Protein AF-A0A0B4HN35-F1 (afdb_monomer_lite)

Foldseek 3Di:
DDALLNQLVQQCVQLVQQVVQVVDGSSPDDDDDDDQPLDDADDVHHHLPDDDDDDPSSVNSNVSSVVPPDDDDDDDDPPLDDPDPLSVLQVVLVVCVSVVNHDPSSVVNVVCVPPVNDDPVVVVVCVPPDDDDDDPVVVVVVLVVVQVVPPFDKAKAADDADDPCRLVDDCVSVLVDDRIDIAGFFRKDFDCAQDDLLVPRGGGFIWGFHDFAAPPPDDPVPDNHTPDGDTDTDDPPPDDPDQDDAVWDWDDDVPDTDIDHDQDPPDDDPNSQNSSVVSCCVRCVVDPDDDDDDDDDDDADVVVVRGDDDPDDDFFPDDDPELRDDDPVQWDDDPPRDIDRNDYDHHDDVVVVVVVVVVVVVVCVVDPD

InterPro domains:
  IPR010285 DNA helicase Pif1-like, DEAD-box helicase domain [PF05970] (1-103)
  IPR027417 P-loop containing nucleoside triphosphate hydrolase [G3DSA:3.40.50.300] (28-78)
  IPR027417 P-loop containing nucleoside triphosphate hydrolase [G3DSA:3.40.50.300] (79-167)
  IPR027417 P-loop containing nucleoside triphosphate hydrolase [SSF52540] (23-215)
  IPR035994 Nucleoside phosphorylase superfamily [G3DSA:3.40.50.1580] (228-368)
  IPR035994 Nucleoside phosphorylase superfamily [SSF53167] (249-329)
  IPR051055 PIF1 DNA helicase [PTHR47642] (1-213)

Sequence (369 aa):
MIDTKTLSLIDDRLRAILPATTDQPFGGLNVLLCGDFFQLPPVGGRPLYTRSHTHVDAIKGHHLYQAFDRTVRLVQVMRQQGEDDTSVRFRQALSELRTSQLSEESWRLLCTRVANQLSREEVASFDSTLRLYYTTEEVRTTNSTKLAAANQPVKKIPAQHRGQNAAKATEDEADNLSPEISVCIGARVMLTTNLWTEVGLVNGSMGSVHDIAWDAGRDPQRSRQPRLLCGRLDRCSSHRAGHCRSDARWGRVGEHNIVIASLAAGVYGTTSAATTASSLLASLPSIHVGLLVGIGGGITRPDEDLDIRLGDIVVSEPDGTTGGVCQYDLIKAKSGDKRQRKGFLGRPPTVLLNALASIQADHERKDPK

Structure (mmCIF, N/CA/C/O backbone):
data_AF-A0A0B4HN35-F1
#
_entry.id   AF-A0A0B4HN35-F1
#
loop_
_atom_site.group_PDB
_atom_site.id
_atom_site.type_symbol
_atom_site.label_atom_id
_atom_site.label_alt_id
_atom_site.label_comp_id
_atom_site.label_asym_id
_atom_site.label_entity_id
_atom_site.label_seq_id
_atom_site.pdbx_PDB_ins_code
_atom_site.Cartn_x
_atom_site.Cartn_y
_atom_site.Cartn_z
_atom_site.occupancy
_atom_site.B_iso_or_equiv
_atom_site.auth_seq_id
_atom_site.auth_comp_id
_atom_site.auth_asym_id
_atom_site.auth_atom_id
_atom_site.pdbx_PDB_model_num
ATOM 1 N N . MET A 1 1 ? 8.836 3.186 -2.108 1.00 58.47 1 MET A N 1
ATOM 2 C CA . MET A 1 1 ? 9.242 2.532 -0.843 1.00 58.47 1 MET A CA 1
ATOM 3 C C . MET A 1 1 ? 10.341 1.470 -0.985 1.00 58.47 1 MET A C 1
ATOM 5 O O . MET A 1 1 ? 10.840 1.042 0.042 1.00 58.47 1 MET A O 1
ATOM 9 N N . ILE A 1 2 ? 10.773 1.059 -2.187 1.00 72.88 2 ILE A N 1
ATOM 10 C CA . ILE A 1 2 ? 11.955 0.183 -2.350 1.00 72.88 2 ILE A CA 1
ATOM 11 C C . ILE A 1 2 ? 13.235 1.024 -2.230 1.00 72.88 2 ILE A C 1
ATOM 13 O O . ILE A 1 2 ? 13.325 2.073 -2.872 1.00 72.88 2 ILE A O 1
ATOM 17 N N . ASP A 1 3 ? 14.200 0.577 -1.424 1.00 80.81 3 ASP A N 1
ATOM 18 C CA . ASP A 1 3 ? 15.526 1.197 -1.312 1.00 80.81 3 ASP A CA 1
ATOM 19 C C . ASP A 1 3 ? 16.576 0.521 -2.211 1.00 80.81 3 ASP A C 1
ATOM 21 O O . ASP A 1 3 ? 16.342 -0.532 -2.814 1.00 80.81 3 ASP A O 1
ATOM 25 N N . THR A 1 4 ? 17.752 1.142 -2.322 1.00 80.62 4 THR A N 1
ATOM 26 C CA . THR A 1 4 ? 18.843 0.625 -3.163 1.00 80.62 4 THR A CA 1
ATOM 27 C C . THR A 1 4 ? 19.322 -0.757 -2.720 1.00 80.62 4 THR A C 1
ATOM 29 O O . THR A 1 4 ? 19.539 -1.628 -3.561 1.00 80.62 4 THR A O 1
ATOM 32 N N . LYS A 1 5 ? 19.423 -1.014 -1.412 1.00 79.88 5 LYS A N 1
ATOM 33 C CA . LYS A 1 5 ? 19.847 -2.320 -0.887 1.00 79.88 5 LYS A CA 1
ATOM 34 C C . LYS A 1 5 ? 18.857 -3.426 -1.260 1.00 79.88 5 LYS A C 1
ATOM 36 O O . LYS A 1 5 ? 19.261 -4.489 -1.718 1.00 79.88 5 LYS A O 1
ATOM 41 N N . THR A 1 6 ? 17.567 -3.164 -1.106 1.00 75.44 6 THR A N 1
ATOM 42 C CA . THR A 1 6 ? 16.481 -4.088 -1.438 1.00 75.44 6 THR A CA 1
ATOM 43 C C . THR A 1 6 ? 16.493 -4.412 -2.923 1.00 75.44 6 THR A C 1
ATOM 45 O O . THR A 1 6 ? 16.387 -5.581 -3.282 1.00 75.44 6 THR A O 1
ATOM 48 N N . LEU A 1 7 ? 16.700 -3.417 -3.793 1.00 78.94 7 LEU A N 1
ATOM 49 C CA . LEU A 1 7 ? 16.811 -3.659 -5.233 1.00 78.94 7 LEU A CA 1
ATOM 50 C C . LEU A 1 7 ? 18.007 -4.565 -5.573 1.00 78.94 7 LEU A C 1
ATOM 52 O O . LEU A 1 7 ? 17.869 -5.473 -6.390 1.00 78.94 7 LEU A O 1
ATOM 56 N N . SER A 1 8 ? 19.148 -4.376 -4.899 1.00 78.94 8 SER A N 1
ATOM 57 C CA . SER A 1 8 ? 20.302 -5.274 -5.033 1.00 78.94 8 SER A CA 1
ATOM 58 C C . SER A 1 8 ? 19.983 -6.702 -4.593 1.00 78.94 8 SER A C 1
ATOM 60 O O . SER A 1 8 ? 20.328 -7.641 -5.306 1.00 78.94 8 SER A O 1
ATOM 62 N N . LEU A 1 9 ? 19.314 -6.871 -3.448 1.00 76.94 9 LEU A N 1
ATOM 63 C CA . LEU A 1 9 ? 18.939 -8.186 -2.919 1.00 76.94 9 LEU A CA 1
ATOM 64 C C . LEU A 1 9 ? 17.934 -8.908 -3.823 1.00 76.94 9 LEU A C 1
ATOM 66 O O . LEU A 1 9 ? 18.032 -10.122 -3.997 1.00 76.94 9 LEU A O 1
ATOM 70 N N . ILE A 1 10 ? 16.986 -8.171 -4.412 1.00 73.06 10 ILE A N 1
ATOM 71 C CA . ILE A 1 10 ? 16.059 -8.704 -5.418 1.00 73.06 10 ILE A CA 1
ATOM 72 C C . ILE A 1 10 ? 16.853 -9.241 -6.607 1.00 73.06 10 ILE A C 1
ATOM 74 O O . ILE A 1 10 ? 16.668 -10.392 -6.991 1.00 73.06 10 ILE A O 1
ATOM 78 N N . ASP A 1 11 ? 17.766 -8.441 -7.154 1.00 78.56 11 ASP A N 1
ATOM 79 C CA . ASP A 1 11 ? 18.623 -8.855 -8.261 1.00 78.56 11 ASP A CA 1
ATOM 80 C C . ASP A 1 11 ? 19.487 -10.082 -7.917 1.00 78.56 11 ASP A C 1
ATOM 82 O O . ASP A 1 11 ? 19.494 -11.045 -8.682 1.00 78.56 11 ASP A O 1
ATOM 86 N N . ASP A 1 12 ? 20.150 -10.105 -6.753 1.00 75.50 12 ASP A N 1
ATOM 87 C CA . ASP A 1 12 ? 20.937 -11.269 -6.316 1.00 75.50 12 ASP A CA 1
ATOM 88 C C . ASP A 1 12 ? 20.066 -12.517 -6.219 1.00 75.50 12 ASP A C 1
ATOM 90 O O . ASP A 1 12 ? 20.460 -13.603 -6.651 1.00 75.50 12 ASP A O 1
ATOM 94 N N . ARG A 1 13 ? 18.851 -12.371 -5.678 1.00 74.81 13 ARG A N 1
ATOM 95 C CA . ARG A 1 13 ? 17.937 -13.497 -5.539 1.00 74.81 13 ARG A CA 1
ATOM 96 C C . ARG A 1 13 ? 17.456 -14.006 -6.892 1.00 74.81 13 ARG A C 1
ATOM 98 O O . ARG A 1 13 ? 17.347 -15.219 -7.050 1.00 74.81 13 ARG A O 1
ATOM 105 N N . LEU A 1 14 ? 17.185 -13.114 -7.842 1.00 62.56 14 LEU A N 1
ATOM 106 C CA . LEU A 1 14 ? 16.767 -13.469 -9.196 1.00 62.56 14 LEU A CA 1
ATOM 107 C C . LEU A 1 14 ? 17.891 -14.166 -9.967 1.00 62.56 14 LEU A C 1
ATOM 109 O O . LEU A 1 14 ? 17.659 -15.239 -10.522 1.00 62.56 14 LEU A O 1
ATOM 113 N N . ARG A 1 15 ? 19.119 -13.637 -9.917 1.00 74.38 15 ARG A N 1
ATOM 114 C CA . ARG A 1 15 ? 20.296 -14.273 -10.531 1.00 74.38 15 ARG A CA 1
ATOM 115 C C . ARG A 1 15 ? 20.577 -15.654 -9.926 1.00 74.38 15 ARG A C 1
ATOM 117 O O . ARG A 1 15 ? 20.813 -16.606 -10.661 1.00 74.38 15 ARG A O 1
ATOM 124 N N . ALA A 1 16 ? 20.408 -15.813 -8.610 1.00 64.00 16 ALA A N 1
ATOM 125 C CA . ALA A 1 16 ? 20.581 -17.100 -7.933 1.00 64.00 16 ALA A CA 1
ATOM 126 C C . ALA A 1 16 ? 19.538 -18.172 -8.314 1.00 64.00 16 ALA A C 1
ATOM 128 O O . ALA A 1 16 ? 19.833 -19.362 -8.223 1.00 64.00 16 ALA A O 1
ATOM 129 N N . ILE A 1 17 ? 18.311 -17.790 -8.693 1.00 61.78 17 ILE A N 1
ATOM 130 C CA . ILE A 1 17 ? 17.254 -18.747 -9.084 1.00 61.78 17 ILE A CA 1
ATOM 131 C C . ILE A 1 17 ? 17.136 -18.930 -10.608 1.00 61.78 17 ILE A C 1
ATOM 133 O O . ILE A 1 17 ? 16.455 -19.857 -11.057 1.00 61.78 17 ILE A O 1
ATOM 137 N N . LEU A 1 18 ? 17.808 -18.083 -11.398 1.00 65.50 18 LEU A N 1
ATOM 138 C CA . LEU A 1 18 ? 17.862 -18.113 -12.864 1.00 65.50 18 LEU A CA 1
ATOM 139 C C . LEU A 1 18 ? 19.311 -18.327 -13.356 1.00 65.50 18 LEU A C 1
ATOM 141 O O . LEU A 1 18 ? 19.907 -17.435 -13.951 1.00 65.50 18 LEU A O 1
ATOM 145 N N . PRO A 1 19 ? 19.881 -19.531 -13.161 1.00 70.19 19 PRO A N 1
ATOM 146 C CA . PRO A 1 19 ? 21.301 -19.810 -13.415 1.00 70.19 19 PRO A CA 1
ATOM 147 C C . PRO A 1 19 ? 21.711 -19.656 -14.888 1.00 70.19 19 PRO A C 1
ATOM 149 O O . PRO A 1 19 ? 22.836 -19.266 -15.174 1.00 70.19 19 PRO A O 1
ATOM 152 N N . ALA A 1 20 ? 20.787 -19.908 -15.824 1.00 76.00 20 ALA A N 1
ATOM 153 C CA . ALA A 1 20 ? 21.030 -19.794 -17.266 1.00 76.00 20 ALA A CA 1
ATOM 154 C C . ALA A 1 20 ? 21.283 -18.350 -17.749 1.00 76.00 20 ALA A C 1
ATOM 156 O O . ALA A 1 20 ? 21.749 -18.162 -18.865 1.00 76.00 20 ALA A O 1
ATOM 157 N N . THR A 1 21 ? 20.951 -17.354 -16.928 1.00 80.81 21 THR A N 1
ATOM 158 C CA . THR A 1 21 ? 21.043 -15.915 -17.224 1.00 80.81 21 THR A CA 1
ATOM 159 C C . THR A 1 21 ? 21.604 -15.159 -16.014 1.00 80.81 21 THR A C 1
ATOM 161 O O . THR A 1 21 ? 21.277 -13.998 -15.772 1.00 80.81 21 THR A O 1
ATOM 164 N N . THR A 1 22 ? 22.426 -15.832 -15.197 1.00 77.94 22 THR A N 1
ATOM 165 C CA . THR A 1 22 ? 22.954 -15.289 -13.932 1.00 77.94 22 THR A CA 1
ATOM 166 C C . THR A 1 22 ? 23.951 -14.145 -14.121 1.00 77.94 22 THR A C 1
ATOM 168 O O . THR A 1 22 ? 24.278 -13.447 -13.163 1.00 77.94 22 THR A O 1
ATOM 171 N N . ASP A 1 23 ? 24.486 -13.988 -15.323 1.00 85.38 23 ASP A N 1
ATOM 172 C CA . ASP A 1 23 ? 25.369 -12.905 -15.739 1.00 85.38 23 ASP A CA 1
ATOM 173 C C . ASP A 1 23 ? 24.590 -11.629 -16.097 1.00 85.38 23 ASP A C 1
ATOM 175 O O . ASP A 1 23 ? 25.156 -10.536 -16.082 1.00 85.38 23 ASP A O 1
ATOM 179 N N . GLN A 1 24 ? 23.283 -11.745 -16.347 1.00 81.56 24 GLN A N 1
ATOM 180 C CA . GLN A 1 24 ? 22.419 -10.629 -16.720 1.00 81.56 24 GLN A CA 1
ATOM 181 C C . GLN A 1 24 ? 21.757 -9.978 -15.492 1.00 81.56 24 GLN A C 1
ATOM 183 O O . GLN A 1 24 ? 21.364 -10.685 -14.554 1.00 81.56 24 GLN A O 1
ATOM 188 N N . PRO A 1 25 ? 21.557 -8.643 -15.490 1.00 76.75 25 PRO A N 1
ATOM 189 C CA . PRO A 1 25 ? 20.764 -7.960 -14.470 1.00 76.75 25 PRO A CA 1
ATOM 190 C C . PRO A 1 25 ? 19.398 -8.622 -14.266 1.00 76.75 25 PRO A C 1
ATOM 192 O O . PRO A 1 25 ? 18.741 -9.037 -15.220 1.00 76.75 25 PRO A O 1
ATOM 195 N N . PHE A 1 26 ? 18.985 -8.748 -13.007 1.00 78.19 26 PHE A N 1
ATOM 196 C CA . PHE A 1 26 ? 17.741 -9.386 -12.575 1.00 78.19 26 PHE A CA 1
ATOM 197 C C . PHE A 1 26 ? 17.540 -10.813 -13.118 1.00 78.19 26 PHE A C 1
ATOM 199 O O . PHE A 1 26 ? 16.408 -11.282 -13.241 1.00 78.19 26 PHE A O 1
ATOM 206 N N . GLY A 1 27 ? 18.628 -11.519 -13.443 1.00 75.69 27 GLY A N 1
ATOM 207 C CA . GLY A 1 27 ? 18.571 -12.867 -14.007 1.00 75.69 27 GLY A CA 1
ATOM 208 C C . GLY A 1 27 ? 17.979 -12.902 -15.418 1.00 75.69 27 GLY A C 1
ATOM 209 O O . GLY A 1 27 ? 17.325 -13.881 -15.771 1.00 75.69 27 GLY A O 1
ATOM 210 N N . GLY A 1 28 ? 18.143 -11.836 -16.206 1.00 68.56 28 GLY A N 1
ATOM 211 C CA . GLY A 1 28 ? 17.623 -11.739 -17.576 1.00 68.56 28 GLY A CA 1
ATOM 212 C C . GLY A 1 28 ? 16.112 -11.502 -17.665 1.00 68.56 28 GLY A C 1
ATOM 213 O O . GLY A 1 28 ? 15.521 -11.640 -18.734 1.00 68.56 28 GLY A O 1
ATOM 214 N N . LEU A 1 29 ? 15.461 -11.166 -16.545 1.00 67.69 29 LEU A N 1
ATOM 215 C CA . LEU A 1 29 ? 14.055 -10.771 -16.530 1.00 67.69 29 LEU A CA 1
ATOM 216 C C . LEU A 1 29 ? 13.901 -9.299 -16.903 1.00 67.69 29 LEU A C 1
ATOM 218 O O . LEU A 1 29 ? 14.642 -8.446 -16.416 1.00 67.69 29 LEU A O 1
ATOM 222 N N . ASN A 1 30 ? 12.851 -8.978 -17.658 1.00 70.75 30 ASN A N 1
ATOM 223 C CA . ASN A 1 30 ? 12.436 -7.584 -17.780 1.00 70.75 30 ASN A CA 1
ATOM 224 C C . ASN A 1 30 ? 11.794 -7.144 -16.478 1.00 70.75 30 ASN A C 1
ATOM 226 O O . ASN A 1 30 ? 10.805 -7.724 -16.021 1.00 70.75 30 ASN A O 1
ATOM 230 N N . VAL A 1 31 ? 12.336 -6.078 -15.916 1.00 68.38 31 VAL A N 1
ATOM 231 C CA . VAL A 1 31 ? 11.799 -5.452 -14.721 1.00 68.38 31 VAL A CA 1
ATOM 232 C C . VAL A 1 31 ? 11.120 -4.157 -15.137 1.00 68.38 31 VAL A C 1
ATOM 234 O O . VAL A 1 31 ? 11.667 -3.378 -15.911 1.00 68.38 31 VAL A O 1
ATOM 237 N N . LEU A 1 32 ? 9.916 -3.920 -14.622 1.00 72.00 32 LEU A N 1
ATOM 238 C CA . LEU A 1 32 ? 9.240 -2.633 -14.729 1.00 72.00 32 LEU A CA 1
ATOM 239 C C . LEU A 1 32 ? 9.117 -2.044 -13.329 1.00 72.00 32 LEU A C 1
ATOM 241 O O . LEU A 1 32 ? 8.521 -2.651 -12.439 1.00 72.00 32 LEU A O 1
ATOM 245 N N . LEU A 1 33 ? 9.668 -0.847 -13.140 1.00 73.12 33 LEU A N 1
ATOM 246 C CA . LEU A 1 33 ? 9.508 -0.088 -11.907 1.00 73.12 33 LEU A CA 1
ATOM 247 C C . LEU A 1 33 ? 8.348 0.893 -12.073 1.00 73.12 33 LEU A C 1
ATOM 249 O O . LEU A 1 33 ? 8.365 1.747 -12.955 1.00 73.12 33 LEU A O 1
ATOM 253 N N . CYS A 1 34 ? 7.343 0.778 -11.208 1.00 79.69 34 CYS A N 1
ATOM 254 C CA . CYS A 1 34 ? 6.210 1.694 -11.157 1.00 79.69 34 CYS A CA 1
ATOM 255 C C . CYS A 1 34 ? 6.097 2.295 -9.756 1.00 79.69 34 CYS A C 1
ATOM 257 O O . CYS A 1 34 ? 6.210 1.597 -8.747 1.00 79.69 34 CYS A O 1
ATOM 259 N N . GLY A 1 35 ? 5.876 3.603 -9.696 1.00 77.12 35 GLY A N 1
ATOM 260 C CA . GLY A 1 35 ? 5.710 4.328 -8.450 1.00 77.12 35 GLY A CA 1
ATOM 261 C C . GLY A 1 35 ? 5.781 5.830 -8.662 1.00 77.12 35 GLY A C 1
ATOM 262 O O . GLY A 1 35 ? 5.971 6.317 -9.775 1.00 77.12 35 GLY A O 1
ATOM 263 N N . ASP A 1 36 ? 5.638 6.562 -7.566 1.00 81.25 36 ASP A N 1
ATOM 264 C CA . ASP A 1 36 ? 5.766 8.011 -7.546 1.00 81.25 36 ASP A CA 1
ATOM 265 C C . ASP A 1 36 ? 6.826 8.411 -6.519 1.00 81.25 36 ASP A C 1
ATOM 267 O O . ASP A 1 36 ? 6.636 8.247 -5.314 1.00 81.25 36 ASP A O 1
ATOM 271 N N . PHE A 1 37 ? 7.959 8.922 -6.998 1.00 82.25 37 PHE A N 1
ATOM 272 C CA . PHE A 1 37 ? 9.084 9.316 -6.146 1.00 82.25 37 PHE A CA 1
ATOM 273 C C . PHE A 1 37 ? 8.819 10.569 -5.308 1.00 82.25 37 PHE A C 1
ATOM 275 O O . PHE A 1 37 ? 9.586 10.844 -4.392 1.00 82.25 37 PHE A O 1
ATOM 282 N N . PHE A 1 38 ? 7.744 11.306 -5.596 1.00 80.88 38 PHE A N 1
ATOM 283 C CA . PHE A 1 38 ? 7.301 12.433 -4.773 1.00 80.88 38 PHE A CA 1
ATOM 284 C C . PHE A 1 38 ? 6.400 11.999 -3.605 1.00 80.88 38 PHE A C 1
ATOM 286 O O . PHE A 1 38 ? 5.988 12.832 -2.803 1.00 80.88 38 PHE A O 1
ATOM 293 N N . GLN A 1 39 ? 6.079 10.705 -3.503 1.00 81.50 39 GLN A N 1
ATOM 294 C CA . GLN A 1 39 ? 5.393 10.138 -2.342 1.00 81.50 39 GLN A CA 1
ATOM 295 C C . GLN A 1 39 ? 6.410 9.692 -1.278 1.00 81.50 39 GLN A C 1
ATOM 297 O O . GLN A 1 39 ? 7.548 10.158 -1.238 1.00 81.50 39 GLN A O 1
ATOM 302 N N . LEU A 1 40 ? 5.995 8.803 -0.373 1.00 78.12 40 LEU A N 1
ATOM 303 C CA . LEU A 1 40 ? 6.815 8.390 0.758 1.00 78.12 40 LEU A CA 1
ATOM 304 C C . LEU A 1 40 ? 8.112 7.679 0.311 1.00 78.12 40 LEU A C 1
ATOM 306 O O . LEU A 1 40 ? 8.066 6.737 -0.501 1.00 78.12 40 LEU A O 1
ATOM 310 N N . PRO A 1 41 ? 9.271 8.081 0.868 1.00 78.31 41 PRO A N 1
ATOM 311 C CA . PRO A 1 41 ? 10.536 7.402 0.632 1.00 78.31 41 PRO A CA 1
ATOM 312 C C . PRO A 1 41 ? 10.557 6.018 1.310 1.00 78.31 41 PRO A C 1
ATOM 314 O O . PRO A 1 41 ? 9.653 5.671 2.072 1.00 78.31 41 PRO A O 1
ATOM 317 N N . PRO A 1 42 ? 11.570 5.181 1.029 1.00 75.19 42 PRO A N 1
ATOM 318 C CA . PRO A 1 42 ? 11.796 3.950 1.785 1.00 75.19 42 PRO A CA 1
ATOM 319 C C . PRO A 1 42 ? 12.012 4.223 3.279 1.00 75.19 42 PRO A C 1
ATOM 321 O O . PRO A 1 42 ? 12.649 5.210 3.647 1.00 75.19 42 PRO A O 1
ATOM 324 N N . VAL A 1 43 ? 11.526 3.326 4.137 1.00 72.06 43 VAL A N 1
ATOM 325 C CA . VAL A 1 43 ? 11.721 3.411 5.592 1.00 72.06 43 VAL A CA 1
ATOM 326 C C . VAL A 1 43 ? 13.109 2.883 5.947 1.00 72.06 43 VAL A C 1
ATOM 328 O O . VAL A 1 43 ? 13.458 1.774 5.557 1.00 72.06 43 VAL A O 1
ATOM 331 N N . GLY A 1 44 ? 13.921 3.681 6.648 1.00 71.50 44 GLY A N 1
ATOM 332 C CA . GLY A 1 44 ? 15.276 3.295 7.083 1.00 71.50 44 GLY A CA 1
ATOM 333 C C . GLY A 1 44 ? 16.304 3.094 5.955 1.00 71.50 44 GLY A C 1
ATOM 334 O O . GLY A 1 44 ? 17.480 2.863 6.231 1.00 71.50 44 GLY A O 1
ATOM 335 N N . GLY A 1 45 ? 15.877 3.211 4.697 1.00 74.69 45 GLY A N 1
ATOM 336 C CA . GLY A 1 45 ? 16.674 2.985 3.498 1.00 74.69 45 GLY A CA 1
ATOM 337 C C . GLY A 1 45 ? 16.929 4.255 2.689 1.00 74.69 45 GLY A C 1
ATOM 338 O O . GLY A 1 45 ? 16.326 5.305 2.914 1.00 74.69 45 GLY A O 1
ATOM 339 N N . ARG A 1 46 ? 17.822 4.160 1.698 1.00 80.88 46 ARG A N 1
ATOM 340 C CA . ARG A 1 46 ? 18.081 5.257 0.750 1.00 80.88 46 ARG A CA 1
ATOM 341 C C . ARG A 1 46 ? 17.210 5.105 -0.503 1.00 80.88 46 ARG A C 1
ATOM 343 O O . ARG A 1 46 ? 17.206 4.023 -1.093 1.00 80.88 46 ARG A O 1
ATOM 350 N N . PRO A 1 47 ? 16.507 6.161 -0.955 1.00 84.00 47 PRO A N 1
ATOM 351 C CA . PRO A 1 47 ? 15.774 6.135 -2.219 1.00 84.00 47 PRO A CA 1
ATOM 352 C C . PRO A 1 47 ? 16.657 5.731 -3.404 1.00 84.00 47 PRO A C 1
ATOM 354 O O . PRO A 1 47 ? 17.844 6.061 -3.431 1.00 84.00 47 PRO A O 1
ATOM 357 N N . LEU A 1 48 ? 16.059 5.099 -4.416 1.00 84.06 48 LEU A N 1
ATOM 358 C CA . LEU A 1 48 ? 16.763 4.620 -5.615 1.00 84.06 48 LEU A CA 1
ATOM 359 C C . LEU A 1 48 ? 17.550 5.722 -6.351 1.00 84.06 48 LEU A C 1
ATOM 361 O O . LEU A 1 48 ? 18.637 5.473 -6.868 1.00 84.06 48 LEU A O 1
ATOM 365 N N . TYR A 1 49 ? 17.035 6.954 -6.330 1.00 83.81 49 TYR A N 1
ATOM 366 C CA . TYR A 1 49 ? 17.629 8.134 -6.969 1.00 83.81 49 TYR A CA 1
ATOM 367 C C . TYR A 1 49 ? 18.710 8.843 -6.129 1.00 83.81 49 TYR A C 1
ATOM 369 O O . TYR A 1 49 ? 19.195 9.908 -6.520 1.00 83.81 49 TYR A O 1
ATOM 377 N N . THR A 1 50 ? 19.088 8.299 -4.969 1.00 83.88 50 THR A N 1
ATOM 378 C CA . THR A 1 50 ? 20.182 8.856 -4.156 1.00 83.88 50 THR A CA 1
ATOM 379 C C . THR A 1 50 ? 21.491 8.791 -4.942 1.00 83.88 50 THR A C 1
ATOM 381 O O . THR A 1 50 ? 21.725 7.818 -5.636 1.00 83.88 50 THR A O 1
ATOM 384 N N . ARG A 1 51 ? 22.355 9.812 -4.865 1.00 80.06 51 ARG A N 1
ATOM 385 C CA . ARG A 1 51 ? 23.603 9.865 -5.664 1.00 80.06 51 ARG A CA 1
ATOM 386 C C . ARG A 1 51 ? 24.859 9.415 -4.916 1.00 80.06 51 ARG A C 1
ATOM 388 O O . ARG A 1 51 ? 25.868 9.121 -5.541 1.00 80.06 51 ARG A O 1
ATOM 395 N N . SER A 1 52 ? 24.817 9.389 -3.585 1.00 77.69 52 SER A N 1
ATOM 396 C CA . SER A 1 52 ? 25.965 9.051 -2.737 1.00 77.69 52 SER A CA 1
ATOM 397 C C . SER A 1 52 ? 25.696 7.775 -1.949 1.00 77.69 52 SER A C 1
ATOM 399 O O . SER A 1 52 ? 24.656 7.648 -1.294 1.00 77.69 52 SER A O 1
ATOM 401 N N . HIS A 1 53 ? 26.646 6.841 -1.986 1.00 76.06 53 HIS A N 1
ATOM 402 C CA . HIS A 1 53 ? 26.547 5.527 -1.355 1.00 76.06 53 HIS A CA 1
ATOM 403 C C . HIS A 1 53 ? 27.904 5.098 -0.800 1.00 76.06 53 HIS A C 1
ATOM 405 O O . HIS A 1 53 ? 28.928 5.278 -1.448 1.00 76.06 53 HIS A O 1
ATOM 411 N N . THR A 1 54 ? 27.900 4.517 0.399 1.00 74.56 54 THR A N 1
ATOM 412 C CA . THR A 1 54 ? 29.110 4.039 1.093 1.00 74.56 54 THR A CA 1
ATOM 413 C C . THR A 1 54 ? 29.169 2.515 1.208 1.00 74.56 54 THR A C 1
ATOM 415 O O . THR A 1 54 ? 30.223 1.966 1.499 1.00 74.56 54 THR A O 1
ATOM 418 N N . HIS A 1 55 ? 28.049 1.823 0.978 1.00 79.00 55 HIS A N 1
ATOM 419 C CA . HIS A 1 55 ? 27.941 0.368 1.090 1.00 79.00 55 HIS A CA 1
ATOM 420 C C . HIS A 1 55 ? 27.796 -0.281 -0.286 1.00 79.00 55 HIS A C 1
ATOM 422 O O . HIS A 1 55 ? 27.034 0.208 -1.120 1.00 79.00 55 HIS A O 1
ATOM 428 N N . VAL A 1 56 ? 28.487 -1.408 -0.488 1.00 79.56 56 VAL A N 1
ATOM 429 C CA . VAL A 1 56 ? 28.567 -2.130 -1.771 1.00 79.56 56 VAL A CA 1
ATOM 430 C C . VAL A 1 56 ? 27.182 -2.490 -2.317 1.00 79.56 56 VAL A C 1
ATOM 432 O O . VAL A 1 56 ? 26.893 -2.182 -3.470 1.00 79.56 56 VAL A O 1
ATOM 435 N N . ASP A 1 57 ? 26.292 -3.032 -1.482 1.00 75.00 57 ASP A N 1
ATOM 436 C CA . ASP A 1 57 ? 24.929 -3.401 -1.901 1.00 75.00 57 ASP A CA 1
ATOM 437 C C . ASP A 1 57 ? 24.122 -2.191 -2.390 1.00 75.00 57 ASP A C 1
ATOM 439 O O . ASP A 1 57 ? 23.365 -2.274 -3.353 1.00 75.00 57 ASP A O 1
ATOM 443 N N . ALA A 1 58 ? 24.298 -1.037 -1.741 1.00 79.12 58 ALA A N 1
ATOM 444 C CA . ALA A 1 58 ? 23.608 0.190 -2.119 1.00 79.12 58 ALA A CA 1
ATOM 445 C C . ALA A 1 58 ? 24.164 0.772 -3.429 1.00 79.12 58 ALA A C 1
ATOM 447 O O . ALA A 1 58 ? 23.392 1.264 -4.248 1.00 79.12 58 ALA A O 1
ATOM 448 N N . ILE A 1 59 ? 25.482 0.676 -3.648 1.00 83.75 59 ILE A N 1
ATOM 449 C CA . ILE A 1 59 ? 26.133 1.059 -4.911 1.00 83.75 59 ILE A CA 1
ATOM 450 C C . ILE A 1 59 ? 25.605 0.183 -6.048 1.00 83.75 59 ILE A C 1
ATOM 452 O O . ILE A 1 59 ? 25.147 0.699 -7.065 1.00 83.75 59 ILE A O 1
ATOM 456 N N . LYS A 1 60 ? 25.597 -1.139 -5.852 1.00 86.19 60 LYS A N 1
ATOM 457 C CA . LYS A 1 60 ? 25.087 -2.091 -6.837 1.00 86.19 60 LYS A CA 1
ATOM 458 C C . LYS A 1 60 ? 23.615 -1.831 -7.162 1.00 86.19 60 LYS A C 1
ATOM 460 O O . LYS A 1 60 ? 23.254 -1.736 -8.331 1.00 86.19 60 LYS A O 1
ATOM 465 N N . GLY A 1 61 ? 22.769 -1.688 -6.143 1.00 82.94 61 GLY A N 1
ATOM 466 C CA . GLY A 1 61 ? 21.353 -1.380 -6.327 1.00 82.94 61 GLY A CA 1
ATOM 467 C C . GLY A 1 61 ? 21.117 -0.070 -7.075 1.00 82.94 61 GLY A C 1
ATOM 468 O O . GLY A 1 61 ? 20.242 0.001 -7.932 1.00 82.94 61 GLY A O 1
ATOM 469 N N . HIS A 1 62 ? 21.926 0.956 -6.806 1.00 87.50 62 HIS A N 1
ATOM 470 C CA . HIS A 1 62 ? 21.866 2.204 -7.558 1.00 87.50 62 HIS A CA 1
ATOM 471 C C . HIS A 1 62 ? 22.286 2.029 -9.022 1.00 87.50 62 HIS A C 1
ATOM 473 O O . HIS A 1 62 ? 21.593 2.529 -9.901 1.00 87.50 62 HIS A O 1
ATOM 479 N N . HIS A 1 63 ? 23.358 1.283 -9.304 1.00 87.50 63 HIS A N 1
ATOM 480 C CA . HIS A 1 63 ? 23.763 0.987 -10.682 1.00 87.50 63 HIS A CA 1
ATOM 481 C C . HIS A 1 63 ? 22.679 0.210 -11.442 1.00 87.50 63 HIS A C 1
ATOM 483 O O . HIS A 1 63 ? 22.382 0.539 -12.586 1.00 87.50 63 HIS A O 1
ATOM 489 N N . LEU A 1 64 ? 22.032 -0.765 -10.793 1.00 87.12 64 LEU A N 1
ATOM 490 C CA . LEU A 1 64 ? 20.880 -1.472 -11.362 1.00 87.12 64 LEU A CA 1
ATOM 491 C C . LEU A 1 64 ? 19.729 -0.513 -11.668 1.00 87.12 64 LEU A C 1
ATOM 493 O O . LEU A 1 64 ? 19.124 -0.608 -12.727 1.00 87.12 64 LEU A O 1
ATOM 497 N N . TYR A 1 65 ? 19.440 0.431 -10.771 1.00 87.50 65 TYR A N 1
ATOM 498 C CA . TYR A 1 65 ? 18.432 1.461 -11.014 1.00 87.50 65 TYR A CA 1
ATOM 499 C C . TYR A 1 65 ? 18.810 2.402 -12.173 1.00 87.50 65 TYR A C 1
ATOM 501 O O . TYR A 1 65 ? 17.951 2.775 -12.964 1.00 87.50 65 TYR A O 1
ATOM 509 N N . GLN A 1 66 ? 20.086 2.762 -12.313 1.00 89.12 66 GLN A N 1
ATOM 510 C CA . GLN A 1 66 ? 20.565 3.587 -13.426 1.00 89.12 66 GLN A CA 1
ATOM 511 C C . GLN A 1 66 ? 20.528 2.862 -14.777 1.00 89.12 66 GLN A C 1
ATOM 513 O O . GLN A 1 66 ? 20.507 3.528 -15.808 1.00 89.12 66 GLN A O 1
ATOM 518 N N . ALA A 1 67 ? 20.486 1.526 -14.783 1.00 85.56 67 ALA A N 1
ATOM 519 C CA . ALA A 1 67 ? 20.329 0.740 -16.003 1.00 85.56 67 ALA A CA 1
ATOM 520 C C . ALA A 1 67 ? 18.921 0.856 -16.621 1.00 85.56 67 ALA A C 1
ATOM 522 O O . ALA A 1 67 ? 18.736 0.484 -17.776 1.00 85.56 67 ALA A O 1
ATOM 523 N N . PHE A 1 68 ? 17.933 1.387 -15.888 1.00 84.56 68 PHE A N 1
ATOM 524 C CA . PHE A 1 68 ? 16.622 1.717 -16.445 1.00 84.56 68 PHE A CA 1
ATOM 525 C C . PHE A 1 68 ? 16.719 3.029 -17.233 1.00 84.56 68 PHE A C 1
ATOM 527 O O . PHE A 1 68 ? 16.636 4.123 -16.677 1.00 84.56 68 PHE A O 1
ATOM 534 N N . ASP A 1 69 ? 16.885 2.916 -18.547 1.00 82.88 69 ASP A N 1
ATOM 535 C CA . ASP A 1 69 ? 17.072 4.036 -19.475 1.00 82.88 69 ASP A CA 1
ATOM 536 C C . ASP A 1 69 ? 15.754 4.559 -20.083 1.00 82.88 69 ASP A C 1
ATOM 538 O O . ASP A 1 69 ? 15.707 5.645 -20.669 1.00 82.88 69 ASP A O 1
ATOM 542 N N . ARG A 1 70 ? 14.652 3.818 -19.913 1.00 80.50 70 ARG A N 1
ATOM 543 C CA . ARG A 1 70 ? 13.307 4.199 -20.365 1.00 80.50 70 ARG A CA 1
ATOM 544 C C . ARG A 1 70 ? 12.403 4.550 -19.192 1.00 80.50 70 ARG A C 1
ATOM 546 O O . ARG A 1 70 ? 12.162 3.747 -18.299 1.00 80.50 70 ARG A O 1
ATOM 553 N N . THR A 1 71 ? 11.841 5.756 -19.235 1.00 83.44 71 THR A N 1
ATOM 554 C CA . THR A 1 71 ? 10.855 6.239 -18.262 1.00 83.44 71 THR A CA 1
ATOM 555 C C . THR A 1 71 ? 9.603 6.711 -18.991 1.00 83.44 71 THR A C 1
ATOM 557 O O . THR A 1 71 ? 9.685 7.529 -19.906 1.00 83.44 71 THR A O 1
ATOM 560 N N . VAL A 1 72 ? 8.436 6.229 -18.560 1.00 83.75 72 VAL A N 1
ATOM 561 C CA . VAL A 1 72 ? 7.126 6.680 -19.051 1.00 83.75 72 VAL A CA 1
ATOM 562 C C . VAL A 1 72 ? 6.404 7.409 -17.926 1.00 83.75 72 VAL A C 1
ATOM 564 O O . VAL A 1 72 ? 6.302 6.899 -16.811 1.00 83.75 72 VAL A O 1
ATOM 567 N N . ARG A 1 73 ? 5.881 8.606 -18.211 1.00 84.62 73 ARG A N 1
ATOM 568 C CA . ARG A 1 73 ? 5.130 9.410 -17.241 1.00 84.62 73 ARG A CA 1
ATOM 569 C C . ARG A 1 73 ? 3.642 9.387 -17.569 1.00 84.62 73 ARG A C 1
ATOM 571 O O . ARG A 1 73 ? 3.234 9.911 -18.602 1.00 84.62 73 ARG A O 1
ATOM 578 N N . LEU A 1 74 ? 2.835 8.844 -16.660 1.00 83.94 74 LEU A N 1
ATOM 579 C CA . LEU A 1 74 ? 1.381 8.987 -16.712 1.00 83.94 74 LEU A CA 1
ATOM 580 C C . LEU A 1 74 ? 0.997 10.406 -16.279 1.00 83.94 74 LEU A C 1
ATOM 582 O O . LEU A 1 74 ? 1.491 10.899 -15.266 1.00 83.94 74 LEU A O 1
ATOM 586 N N . VAL A 1 75 ? 0.140 11.062 -17.060 1.00 81.75 75 VAL A N 1
ATOM 587 C CA . VAL A 1 75 ? -0.214 12.481 -16.861 1.00 81.75 75 VAL A CA 1
ATOM 588 C C . VAL A 1 75 ? -1.672 12.700 -16.464 1.00 81.75 75 VAL A C 1
ATOM 590 O O . VAL A 1 75 ? -2.008 13.764 -15.956 1.00 81.75 75 VAL A O 1
ATOM 593 N N . GLN A 1 76 ? -2.538 11.704 -16.660 1.00 81.88 76 GLN A N 1
ATOM 594 C CA . GLN A 1 76 ? -3.957 11.819 -16.341 1.00 81.88 76 GLN A CA 1
ATOM 595 C C . GLN A 1 76 ? -4.254 11.296 -14.931 1.00 81.88 76 GLN A C 1
ATOM 597 O O . GLN A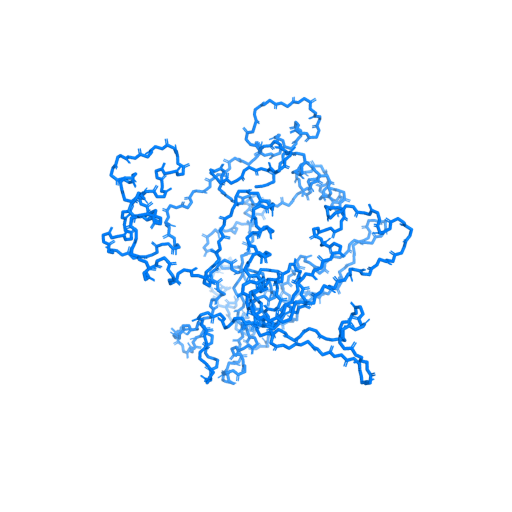 1 76 ? -3.961 10.147 -14.597 1.00 81.88 76 GLN A O 1
ATOM 602 N N . VAL A 1 77 ? -4.877 12.139 -14.103 1.00 78.06 77 VAL A N 1
ATOM 603 C CA . VAL A 1 77 ? -5.294 11.787 -12.741 1.00 78.06 77 VAL A CA 1
ATOM 604 C C . VAL A 1 77 ? -6.664 11.114 -12.775 1.00 78.06 77 VAL A C 1
ATOM 606 O O . VAL A 1 77 ? -7.678 11.754 -13.028 1.00 78.06 77 VAL A O 1
ATOM 609 N N . MET A 1 78 ? -6.696 9.818 -12.463 1.00 80.62 78 MET A N 1
ATOM 610 C CA . MET A 1 78 ? -7.921 9.007 -12.517 1.00 80.62 78 MET A CA 1
ATOM 611 C C . MET A 1 78 ? -8.654 8.883 -11.176 1.00 80.62 78 MET A C 1
ATOM 613 O O . MET A 1 78 ? -9.726 8.290 -11.144 1.00 80.62 78 MET A O 1
ATOM 617 N N . ARG A 1 79 ? -8.090 9.376 -10.063 1.00 73.69 79 ARG A N 1
ATOM 618 C CA . ARG A 1 79 ? -8.690 9.233 -8.722 1.00 73.69 79 ARG A CA 1
ATOM 619 C C . ARG A 1 79 ? -9.684 10.352 -8.413 1.00 73.69 79 ARG A C 1
ATOM 621 O O . ARG A 1 79 ? -10.792 10.077 -7.978 1.00 73.69 79 ARG A O 1
ATOM 628 N N . GLN A 1 80 ? -9.292 11.601 -8.641 1.00 80.56 80 GLN A N 1
ATOM 629 C CA . GLN A 1 80 ? -10.148 12.776 -8.466 1.00 80.56 80 GLN A CA 1
ATOM 630 C C . GLN A 1 80 ? -10.792 13.156 -9.806 1.00 80.56 80 GLN A C 1
ATOM 632 O O . GLN A 1 80 ? -10.470 14.204 -10.357 1.00 80.56 80 GLN A O 1
ATOM 637 N N . GLN A 1 81 ? -11.614 12.275 -10.387 1.00 74.06 81 GLN A N 1
ATOM 638 C CA . GLN A 1 81 ? -12.316 12.542 -11.656 1.00 74.06 81 GLN A CA 1
ATOM 639 C C . GLN A 1 81 ? -13.419 13.595 -11.470 1.00 74.06 81 GLN A C 1
ATOM 641 O O . GLN A 1 81 ? -13.945 13.742 -10.373 1.00 74.06 81 GLN A O 1
ATOM 646 N N . GLY A 1 82 ? -13.768 14.305 -12.545 1.00 81.38 82 GLY A N 1
ATOM 647 C CA . GLY A 1 82 ? -14.761 15.385 -12.535 1.00 81.38 82 GLY A CA 1
ATOM 648 C C . GLY A 1 82 ? -14.239 16.624 -13.256 1.00 81.38 82 GLY A C 1
ATOM 649 O O . GLY A 1 82 ? -13.055 16.934 -13.153 1.00 81.38 82 GLY A O 1
ATOM 650 N N . GLU A 1 83 ? -15.099 17.302 -14.008 1.00 88.06 83 GLU A N 1
ATOM 651 C CA . GLU A 1 83 ? -14.766 18.545 -14.730 1.00 88.06 83 GLU A CA 1
ATOM 652 C C . GLU A 1 83 ? -15.376 19.785 -14.054 1.00 88.06 83 GLU A C 1
ATOM 654 O O . GLU A 1 83 ? -15.329 20.885 -14.595 1.00 88.06 83 GLU A O 1
ATOM 659 N N . ASP A 1 84 ? -15.964 19.620 -12.865 1.00 92.69 84 ASP A N 1
ATOM 660 C CA . ASP A 1 84 ? -16.426 20.742 -12.056 1.00 92.69 84 ASP A CA 1
ATOM 661 C C . ASP A 1 84 ? -15.242 21.534 -11.469 1.00 92.69 84 ASP A C 1
ATOM 663 O O . ASP A 1 84 ? -14.159 20.987 -11.232 1.00 92.69 84 ASP A O 1
ATOM 667 N N . ASP A 1 85 ? -15.469 22.823 -11.194 1.00 91.75 85 ASP A N 1
ATOM 668 C CA . ASP A 1 85 ? -14.450 23.747 -10.674 1.00 91.75 85 ASP A CA 1
ATOM 669 C C . ASP A 1 85 ? -13.748 23.208 -9.418 1.00 91.75 85 ASP A C 1
ATOM 671 O O . ASP A 1 85 ? -12.529 23.323 -9.276 1.00 91.75 85 ASP A O 1
ATOM 675 N N . THR A 1 86 ? -14.490 22.545 -8.525 1.00 88.12 86 THR A N 1
ATOM 676 C CA . THR A 1 86 ? -13.914 22.015 -7.284 1.00 88.12 86 THR A CA 1
ATOM 677 C C . THR A 1 86 ? -12.942 20.878 -7.576 1.00 88.12 86 THR A C 1
ATOM 679 O O . THR A 1 86 ? -11.824 20.881 -7.055 1.00 88.12 86 THR A O 1
ATOM 682 N N . SER A 1 87 ? -13.329 19.925 -8.425 1.00 88.06 87 SER A N 1
ATOM 683 C CA . SER A 1 87 ? -12.474 18.802 -8.821 1.00 88.06 87 SER A CA 1
ATOM 684 C C . SER A 1 87 ? -11.213 19.268 -9.552 1.00 88.06 87 SER A C 1
ATOM 686 O O . SER A 1 87 ? -10.116 18.786 -9.256 1.00 88.06 87 SER A O 1
ATOM 688 N N . VAL A 1 88 ? -11.341 20.241 -10.461 1.00 91.44 88 VAL A N 1
ATOM 689 C CA . VAL A 1 88 ? -10.210 20.816 -11.204 1.00 91.44 88 VAL A CA 1
ATOM 690 C C . VAL A 1 88 ? -9.225 21.498 -10.255 1.00 91.44 88 VAL A C 1
ATOM 692 O O . VAL A 1 88 ? -8.042 21.144 -10.239 1.00 91.44 88 VAL A O 1
ATOM 695 N N . ARG A 1 89 ? -9.708 22.408 -9.401 1.00 93.62 89 ARG A N 1
ATOM 696 C CA . ARG A 1 89 ? -8.861 23.138 -8.446 1.00 93.62 89 ARG A CA 1
ATOM 697 C C . ARG A 1 89 ? -8.222 22.215 -7.414 1.00 93.62 89 ARG A C 1
ATOM 699 O O . ARG A 1 89 ? -7.074 22.420 -7.025 1.00 93.62 89 ARG A O 1
ATOM 706 N N . PHE A 1 90 ? -8.920 21.158 -7.001 1.00 92.38 90 PHE A N 1
ATOM 707 C CA . PHE A 1 90 ? -8.353 20.173 -6.087 1.00 92.38 90 PHE A CA 1
ATOM 708 C C . PHE A 1 90 ? -7.232 19.353 -6.741 1.00 92.38 90 PHE A C 1
ATOM 710 O O . PHE A 1 90 ? -6.178 19.168 -6.130 1.00 92.38 90 PHE A O 1
ATOM 717 N N . ARG A 1 91 ? -7.397 18.912 -7.999 1.00 92.50 91 ARG A N 1
ATOM 718 C CA . ARG A 1 91 ? -6.316 18.252 -8.759 1.00 92.50 91 ARG A CA 1
ATOM 719 C C . ARG A 1 91 ? -5.097 19.158 -8.927 1.00 92.50 91 ARG A C 1
ATOM 721 O O . ARG A 1 91 ? -3.966 18.676 -8.818 1.00 92.50 91 ARG A O 1
ATOM 728 N N . GLN A 1 92 ? -5.321 20.447 -9.170 1.00 93.50 92 GLN A N 1
ATOM 729 C CA . GLN A 1 92 ? -4.251 21.436 -9.255 1.00 93.50 92 GLN A CA 1
ATOM 730 C C . GLN A 1 92 ? -3.497 21.557 -7.924 1.00 93.50 92 GLN A C 1
ATOM 732 O O . GLN A 1 92 ? -2.285 21.349 -7.902 1.00 93.50 92 GLN A O 1
ATOM 737 N N . ALA A 1 93 ? -4.204 21.765 -6.809 1.00 95.00 93 ALA A N 1
ATOM 738 C CA . ALA A 1 93 ? -3.592 21.855 -5.483 1.00 95.00 93 ALA A CA 1
ATOM 739 C C . ALA A 1 93 ? -2.763 20.607 -5.124 1.00 95.00 93 ALA A C 1
ATOM 741 O O . ALA A 1 93 ? -1.655 20.725 -4.604 1.00 95.00 93 ALA A O 1
ATOM 742 N N . LEU A 1 94 ? -3.255 19.402 -5.445 1.00 92.19 94 LEU A N 1
ATOM 743 C CA . LEU A 1 94 ? -2.506 18.155 -5.234 1.00 92.19 94 LEU A CA 1
ATOM 744 C C . LEU A 1 94 ? -1.241 18.071 -6.102 1.00 92.19 94 LEU A C 1
ATOM 746 O O . LEU A 1 94 ? -0.212 17.579 -5.640 1.00 92.19 94 LEU A O 1
ATOM 750 N N . SER A 1 95 ? -1.305 18.547 -7.347 1.00 90.94 95 SER A N 1
ATOM 751 C CA . SER A 1 95 ? -0.159 18.555 -8.266 1.00 90.94 95 SER A CA 1
ATOM 752 C C . SER A 1 95 ? 0.925 19.540 -7.819 1.00 90.94 95 SER A C 1
ATOM 754 O O . SER A 1 95 ? 2.108 19.216 -7.895 1.00 90.94 95 SER A O 1
ATOM 756 N N . GLU A 1 96 ? 0.523 20.700 -7.299 1.00 93.56 96 GLU A N 1
ATOM 757 C CA . GLU A 1 96 ? 1.414 21.713 -6.725 1.00 93.56 96 GLU A CA 1
ATOM 758 C C . GLU A 1 96 ? 2.049 21.249 -5.404 1.00 93.56 96 GLU A C 1
ATOM 760 O O . GLU A 1 96 ? 3.252 21.420 -5.201 1.00 93.56 96 GLU A O 1
ATOM 765 N N . LEU A 1 97 ? 1.276 20.597 -4.523 1.00 90.56 97 LEU A N 1
ATOM 766 C CA . LEU A 1 97 ? 1.805 19.967 -3.307 1.00 90.56 97 LEU A CA 1
ATOM 767 C C . LEU A 1 97 ? 2.849 18.901 -3.636 1.00 90.56 97 LEU A C 1
ATOM 769 O O . LEU A 1 97 ? 3.893 18.844 -2.991 1.00 90.56 97 LEU A O 1
ATOM 773 N N . ARG A 1 98 ? 2.582 18.074 -4.653 1.00 89.19 98 ARG A N 1
ATOM 774 C CA . ARG A 1 98 ? 3.488 17.003 -5.080 1.00 89.19 98 ARG A CA 1
ATOM 775 C C . ARG A 1 98 ? 4.878 17.532 -5.433 1.00 89.19 98 ARG A C 1
ATOM 777 O O . ARG A 1 98 ? 5.849 16.834 -5.180 1.00 89.19 98 ARG A O 1
ATOM 784 N N . THR A 1 99 ? 4.993 18.728 -6.010 1.00 89.75 99 THR A N 1
ATOM 785 C CA . THR A 1 99 ? 6.278 19.334 -6.407 1.00 89.75 99 THR A CA 1
ATOM 786 C C . THR A 1 99 ? 6.780 20.410 -5.443 1.00 89.75 99 THR A C 1
ATOM 788 O O . THR A 1 99 ? 7.792 21.048 -5.734 1.00 89.75 99 THR A O 1
ATOM 791 N N . SER A 1 100 ? 6.110 20.609 -4.303 1.00 88.75 100 SER A N 1
ATOM 792 C CA . SER A 1 100 ? 6.395 21.683 -3.341 1.00 88.75 100 SER A CA 1
ATOM 793 C C . SER A 1 100 ? 6.327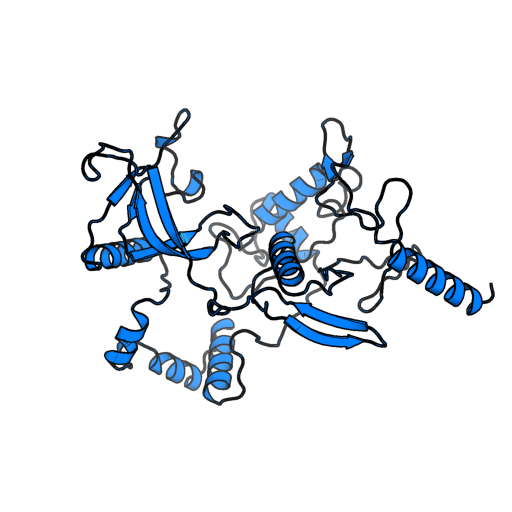 23.094 -3.950 1.00 88.75 100 SER A C 1
ATOM 795 O O . SER A 1 100 ? 7.100 23.974 -3.579 1.00 88.75 100 SER A O 1
ATOM 797 N N . GLN A 1 101 ? 5.403 23.320 -4.887 1.00 93.69 101 GLN A N 1
ATOM 798 C CA . GLN A 1 101 ? 5.183 24.599 -5.580 1.00 93.69 101 GLN A CA 1
ATOM 799 C C . GLN A 1 101 ? 3.763 25.121 -5.329 1.00 93.69 101 GLN A C 1
ATOM 801 O O . GLN A 1 101 ? 3.029 25.443 -6.259 1.00 93.69 101 GLN A O 1
ATOM 806 N N . LEU A 1 102 ? 3.354 25.152 -4.059 1.00 94.69 102 LEU A N 1
ATOM 807 C CA . LEU A 1 102 ? 1.988 25.494 -3.676 1.00 94.69 102 LEU A CA 1
ATOM 808 C C . LEU A 1 102 ? 1.674 26.975 -3.913 1.00 94.69 102 LEU A C 1
ATOM 810 O O . LEU A 1 102 ? 2.293 27.847 -3.302 1.00 94.69 102 LEU A O 1
ATOM 814 N N . SER A 1 103 ? 0.686 27.251 -4.765 1.00 97.06 103 SER A N 1
ATOM 815 C CA . SER A 1 103 ? 0.170 28.605 -4.974 1.00 97.06 103 SER A CA 1
ATOM 816 C C . SER A 1 103 ? -0.672 29.080 -3.787 1.00 97.06 103 SER A C 1
ATOM 818 O O . SER A 1 103 ? -1.231 28.284 -3.025 1.00 97.06 103 SER A O 1
ATOM 820 N N . GLU A 1 104 ? -0.816 30.399 -3.643 1.00 97.25 104 GLU A N 1
ATOM 821 C CA . GLU A 1 104 ? -1.665 30.978 -2.599 1.00 97.25 104 GLU A CA 1
ATOM 822 C C . GLU A 1 104 ? -3.140 30.564 -2.759 1.00 97.25 104 GLU A C 1
ATOM 824 O O . GLU A 1 104 ? -3.835 30.327 -1.771 1.00 97.25 104 GLU A O 1
ATOM 829 N N . GLU A 1 105 ? -3.621 30.418 -3.995 1.00 96.06 105 GLU A N 1
ATOM 830 C CA . GLU A 1 105 ? -4.988 29.977 -4.286 1.00 96.06 105 GLU A CA 1
ATOM 831 C C . GLU A 1 105 ? -5.235 28.531 -3.841 1.00 96.06 105 GLU A C 1
ATOM 833 O O . GLU A 1 105 ? -6.227 28.257 -3.157 1.00 96.06 105 GLU A O 1
ATOM 838 N N . SER A 1 106 ? -4.316 27.618 -4.171 1.00 96.56 106 SER A N 1
ATOM 839 C CA . SER A 1 106 ? -4.360 26.223 -3.724 1.00 96.56 106 SER A CA 1
ATOM 840 C C . SER A 1 106 ? -4.227 26.106 -2.208 1.00 96.56 106 SER A C 1
ATOM 842 O O . SER A 1 106 ? -4.957 25.339 -1.581 1.00 96.56 106 SER A O 1
ATOM 844 N N . TRP A 1 107 ? -3.339 26.892 -1.592 1.00 95.50 107 TRP A N 1
ATOM 845 C CA . TRP A 1 107 ? -3.213 26.955 -0.136 1.00 95.50 107 TRP A CA 1
ATOM 846 C C . TRP A 1 107 ? -4.523 27.394 0.523 1.00 95.50 107 TRP A C 1
ATOM 848 O O . TRP A 1 107 ? -5.036 26.693 1.396 1.00 95.50 107 TRP A O 1
ATOM 858 N N . ARG A 1 108 ? -5.123 28.500 0.060 1.00 95.38 108 ARG A N 1
ATOM 859 C CA . ARG A 1 108 ? -6.418 28.987 0.562 1.00 95.38 108 ARG A CA 1
ATOM 860 C C . ARG A 1 108 ? -7.513 27.935 0.402 1.00 95.38 108 ARG A C 1
ATOM 862 O O . ARG A 1 108 ? -8.274 27.727 1.343 1.00 95.38 108 ARG A O 1
ATOM 869 N N . LEU A 1 109 ? -7.565 27.237 -0.738 1.00 94.25 109 LEU A N 1
ATOM 870 C CA . LEU A 1 109 ? -8.492 26.123 -0.955 1.00 94.25 109 LEU A CA 1
ATOM 871 C C . LEU A 1 109 ? -8.316 25.033 0.111 1.00 94.25 109 LEU A C 1
ATOM 873 O O . LEU A 1 109 ? -9.304 24.600 0.700 1.00 94.25 109 LEU A O 1
ATOM 877 N N . LEU A 1 110 ? -7.086 24.603 0.394 1.00 93.12 110 LEU A N 1
ATOM 878 C CA . LEU A 1 110 ? -6.814 23.578 1.407 1.00 93.12 110 LEU A CA 1
ATOM 879 C C . LEU A 1 110 ? -7.169 24.055 2.821 1.00 93.12 110 LEU A C 1
ATOM 881 O O . LEU A 1 110 ? -7.734 23.286 3.598 1.00 93.12 110 LEU A O 1
ATOM 885 N N . CYS A 1 111 ? -6.925 25.330 3.141 1.00 94.38 111 CYS A N 1
ATOM 886 C CA . CYS A 1 111 ? -7.308 25.913 4.426 1.00 94.38 111 CYS A CA 1
ATOM 887 C C . CYS A 1 111 ? -8.819 25.839 4.683 1.00 94.38 111 CYS A C 1
ATOM 889 O O . CYS A 1 111 ? -9.210 25.638 5.831 1.00 94.38 111 CYS A O 1
ATOM 891 N N . THR A 1 112 ? -9.669 25.902 3.646 1.00 92.81 112 THR A N 1
ATOM 892 C CA . THR A 1 112 ? -11.130 25.723 3.806 1.00 92.81 112 THR A CA 1
ATOM 893 C C . THR A 1 112 ? -11.527 24.343 4.334 1.00 92.81 112 THR A C 1
ATOM 895 O O . THR A 1 112 ? -12.650 24.159 4.786 1.00 92.81 112 THR A O 1
ATOM 898 N N . ARG A 1 113 ? -10.623 23.356 4.279 1.00 90.25 113 ARG A N 1
ATOM 899 C CA . ARG A 1 113 ? -10.876 21.966 4.688 1.00 90.25 113 ARG A CA 1
ATOM 900 C C . ARG A 1 113 ? -10.320 21.631 6.070 1.00 90.25 113 ARG A C 1
ATOM 902 O O . ARG A 1 113 ? -10.384 20.479 6.493 1.00 90.25 113 ARG A O 1
ATOM 909 N N . VAL A 1 114 ? -9.771 22.615 6.780 1.00 92.69 114 VAL A N 1
ATOM 910 C CA . VAL A 1 114 ? -9.324 22.451 8.167 1.00 92.69 114 VAL A CA 1
ATOM 911 C C . VAL A 1 114 ? -10.549 22.385 9.075 1.00 92.69 114 VAL A C 1
ATOM 913 O O . VAL A 1 114 ? -11.476 23.166 8.902 1.00 92.69 114 VAL A O 1
ATOM 916 N N . ALA A 1 115 ? -10.545 21.502 10.077 1.00 88.75 115 ALA A N 1
ATOM 917 C CA . ALA A 1 115 ? -11.699 21.277 10.957 1.00 88.75 115 ALA A CA 1
ATOM 918 C C . ALA A 1 115 ? -12.281 22.565 11.577 1.00 88.75 115 ALA A C 1
ATOM 920 O O . ALA A 1 115 ? -13.492 22.681 11.709 1.00 88.75 115 ALA A O 1
ATOM 921 N N . ASN A 1 116 ? -11.439 23.557 11.889 1.00 91.94 116 ASN A N 1
ATOM 922 C CA . ASN A 1 116 ? -11.868 24.851 12.439 1.00 91.94 116 ASN A CA 1
ATOM 923 C C . ASN A 1 116 ? -12.633 25.742 11.443 1.00 91.94 116 ASN A C 1
ATOM 925 O O . ASN A 1 116 ? -13.215 26.739 11.855 1.00 91.94 116 ASN A O 1
ATOM 929 N N . GLN A 1 117 ? -12.585 25.422 10.151 1.00 92.81 117 GLN A N 1
ATOM 930 C CA . GLN A 1 117 ? -13.285 26.129 9.074 1.00 92.81 117 GLN A CA 1
ATOM 931 C C . GLN A 1 117 ? -14.570 25.410 8.645 1.00 92.81 117 GLN A C 1
ATOM 933 O O . GLN A 1 117 ? -15.318 25.937 7.826 1.00 92.81 117 GLN A O 1
ATOM 938 N N . LEU A 1 118 ? -14.824 24.213 9.179 1.00 93.94 118 LEU A N 1
ATOM 939 C CA . LEU A 1 118 ? -15.988 23.399 8.853 1.00 93.94 118 LEU A CA 1
ATOM 940 C C . LEU A 1 118 ? -17.067 23.545 9.928 1.00 93.94 118 LEU A C 1
ATOM 942 O O . LEU A 1 118 ? -16.779 23.815 11.098 1.00 93.94 118 LEU A O 1
ATOM 946 N N . SER A 1 119 ? -18.322 23.334 9.536 1.00 95.19 119 SER A N 1
ATOM 947 C CA . SER A 1 119 ? -19.431 23.261 10.490 1.00 95.19 119 SER A CA 1
ATOM 948 C C . SER A 1 119 ? -19.275 22.062 11.434 1.00 95.19 119 SER A C 1
ATOM 950 O O . SER A 1 119 ? -18.597 21.075 11.128 1.00 95.19 119 SER A O 1
ATOM 952 N N . ARG A 1 120 ? -19.923 22.114 12.605 1.00 93.69 120 ARG A N 1
ATOM 953 C CA . ARG A 1 120 ? -19.877 20.995 13.564 1.00 93.69 120 ARG A CA 1
ATOM 954 C C . ARG A 1 120 ? -20.488 19.731 12.967 1.00 93.69 120 ARG A C 1
ATOM 956 O O . ARG A 1 120 ? -19.996 18.636 13.222 1.00 93.69 120 ARG A O 1
ATOM 963 N N . GLU A 1 121 ? -21.529 19.896 12.162 1.00 94.69 121 GLU A N 1
ATOM 964 C CA . GLU A 1 121 ? -22.242 18.835 11.463 1.00 94.69 121 GLU A CA 1
ATOM 965 C C . GLU A 1 121 ? -21.338 18.157 10.425 1.00 94.69 121 GLU A C 1
ATOM 967 O O . GLU A 1 121 ? -21.267 16.928 10.379 1.00 94.69 121 GLU A O 1
ATOM 972 N N . GLU A 1 122 ? -20.583 18.935 9.643 1.00 93.50 122 GLU A N 1
ATOM 973 C CA . GLU A 1 122 ? -19.607 18.392 8.694 1.00 93.50 122 GLU A CA 1
ATOM 974 C C . GLU A 1 122 ? -18.481 17.653 9.409 1.00 93.50 122 GLU A C 1
ATOM 976 O O . GLU A 1 122 ? -18.174 16.520 9.043 1.00 93.50 122 GLU A O 1
ATOM 981 N N . VAL A 1 123 ? -17.896 18.233 10.462 1.00 91.50 123 VAL A N 1
ATOM 982 C CA . VAL A 1 123 ? -16.846 17.558 11.244 1.00 91.50 123 VAL A CA 1
ATOM 983 C C . VAL A 1 123 ? -17.360 16.237 11.823 1.00 91.50 123 VAL A C 1
ATOM 985 O O . VAL A 1 123 ? -16.668 15.220 11.747 1.00 91.50 123 VAL A O 1
ATOM 988 N N . ALA A 1 124 ? -18.589 16.223 12.345 1.00 90.00 124 ALA A N 1
ATOM 989 C CA . ALA A 1 124 ? -19.229 15.017 12.859 1.00 90.00 124 ALA A CA 1
ATOM 990 C C . ALA A 1 124 ? -19.509 13.975 11.761 1.00 90.00 124 ALA A C 1
ATOM 992 O O . ALA A 1 124 ? -19.445 12.775 12.026 1.00 90.00 124 ALA A O 1
ATOM 993 N N . SER A 1 125 ? -19.758 14.395 10.516 1.00 93.06 125 SER A N 1
ATOM 994 C CA . SER A 1 125 ? -19.980 13.469 9.396 1.00 93.06 125 SER A CA 1
ATOM 995 C C . SER A 1 125 ? -18.757 12.597 9.085 1.00 93.06 125 SER A C 1
ATOM 997 O O . SER A 1 125 ? -18.898 11.465 8.620 1.00 93.06 125 SER A O 1
ATOM 999 N N . PHE A 1 126 ? -17.553 13.074 9.417 1.00 87.94 126 PHE A N 1
ATOM 1000 C CA . PHE A 1 126 ? -16.309 12.333 9.222 1.00 87.94 126 PHE A CA 1
ATOM 1001 C C . PHE A 1 126 ? -16.017 11.335 10.346 1.00 87.94 126 PHE A C 1
ATOM 1003 O O . PHE A 1 126 ? -14.967 10.691 10.330 1.00 87.94 126 PHE A O 1
ATOM 1010 N N . ASP A 1 127 ? -16.904 11.170 11.331 1.00 84.25 127 ASP A N 1
ATOM 1011 C CA . ASP A 1 127 ? -16.539 10.452 12.548 1.00 84.25 127 ASP A CA 1
ATOM 1012 C C . ASP A 1 127 ? -16.167 8.982 12.325 1.00 84.25 127 ASP A C 1
ATOM 1014 O O . ASP A 1 127 ? -15.231 8.470 12.949 1.00 84.25 127 ASP A O 1
ATOM 1018 N N . SER A 1 128 ? -16.855 8.351 11.376 1.00 80.00 128 SER A N 1
ATOM 1019 C CA . SER A 1 128 ? -16.677 6.960 10.956 1.00 80.00 128 SER A CA 1
ATOM 1020 C C . SER A 1 128 ? -15.669 6.774 9.817 1.00 80.00 128 SER A C 1
ATOM 1022 O O . SER A 1 128 ? -15.409 5.640 9.406 1.00 80.00 128 SER A O 1
ATOM 1024 N N . THR A 1 129 ? -15.106 7.865 9.292 1.00 84.38 129 THR A N 1
ATOM 1025 C CA . THR A 1 129 ? -14.167 7.818 8.168 1.00 84.38 129 THR A CA 1
ATOM 1026 C C . THR A 1 129 ? -12.763 7.401 8.596 1.00 84.38 129 THR A C 1
ATOM 1028 O O . THR A 1 129 ? -12.358 7.548 9.753 1.00 84.38 129 THR A O 1
ATOM 1031 N N . LEU A 1 130 ? -12.008 6.856 7.637 1.00 83.44 130 LEU A N 1
ATOM 1032 C CA . LEU A 1 130 ? -10.602 6.520 7.825 1.00 83.44 130 LEU A CA 1
ATOM 1033 C C . LEU A 1 130 ? -9.788 7.799 8.059 1.00 83.44 130 LEU A C 1
ATOM 1035 O O . LEU A 1 130 ? -9.786 8.700 7.222 1.00 83.44 130 LEU A O 1
ATOM 1039 N N . ARG A 1 131 ? -9.065 7.846 9.179 1.00 86.31 131 ARG A N 1
ATOM 1040 C CA . ARG A 1 131 ? -8.158 8.943 9.527 1.00 86.31 131 ARG A CA 1
ATOM 1041 C C . ARG A 1 131 ? -6.712 8.511 9.314 1.00 86.31 131 ARG A C 1
ATOM 1043 O O . ARG A 1 131 ? -6.349 7.383 9.640 1.00 86.31 131 ARG A O 1
ATOM 1050 N N . LEU A 1 132 ? -5.904 9.415 8.768 1.00 84.56 132 LEU A N 1
ATOM 1051 C CA . LEU A 1 132 ? -4.474 9.214 8.546 1.00 84.56 132 LEU A CA 1
ATOM 1052 C C . LEU A 1 132 ? -3.687 10.048 9.557 1.00 84.56 132 LEU A C 1
ATOM 1054 O O . LEU A 1 132 ? -4.044 11.196 9.818 1.00 84.56 132 LEU A O 1
ATOM 1058 N N . TYR A 1 133 ? -2.620 9.467 10.095 1.00 83.69 133 TYR A N 1
ATOM 1059 C CA . TYR A 1 133 ? -1.730 10.096 11.068 1.00 83.69 133 TYR A CA 1
ATOM 1060 C C . TYR A 1 133 ? -0.279 9.900 10.651 1.00 83.69 133 TYR A C 1
ATOM 1062 O O . TYR A 1 133 ? 0.025 9.037 9.826 1.00 83.69 133 TYR A O 1
ATOM 1070 N N . TYR A 1 1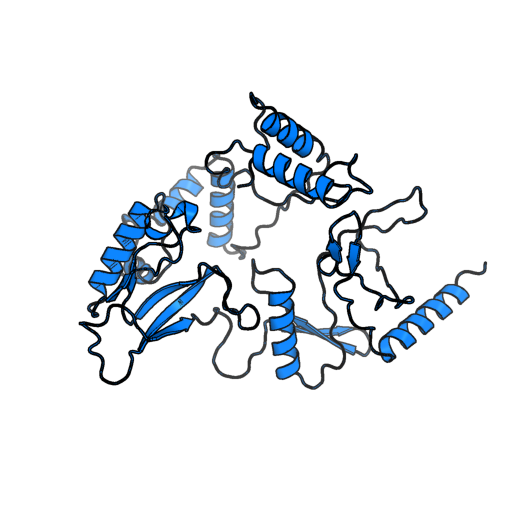34 ? 0.607 10.710 11.225 1.00 80.69 134 TYR A N 1
ATOM 1071 C CA . TYR A 1 134 ? 2.034 10.632 10.944 1.00 80.69 134 TYR A CA 1
ATOM 1072 C C . TYR A 1 134 ? 2.686 9.444 11.663 1.00 80.69 134 TYR A C 1
ATOM 1074 O O . TYR A 1 134 ? 3.499 8.741 11.065 1.00 80.69 134 TYR A O 1
ATOM 1082 N N . THR A 1 135 ? 2.310 9.181 12.919 1.00 81.19 135 THR A N 1
ATOM 1083 C CA . THR A 1 135 ? 2.890 8.095 13.723 1.00 81.19 135 THR A CA 1
ATOM 1084 C C . THR A 1 135 ? 1.895 6.982 14.038 1.00 81.19 135 THR A C 1
ATOM 1086 O O . THR A 1 135 ? 0.702 7.210 14.238 1.00 81.19 135 THR A O 1
ATOM 1089 N N . THR A 1 136 ? 2.408 5.758 14.183 1.00 79.00 136 THR A N 1
ATOM 1090 C CA . THR A 1 136 ? 1.630 4.610 14.675 1.00 79.00 136 THR A CA 1
ATOM 1091 C C . THR A 1 136 ? 1.084 4.850 16.086 1.00 79.00 136 THR A C 1
ATOM 1093 O O . THR A 1 136 ? 0.008 4.358 16.415 1.00 79.00 136 THR A O 1
ATOM 1096 N N . GLU A 1 137 ? 1.777 5.633 16.915 1.00 85.44 137 GLU A N 1
ATOM 1097 C CA . GLU A 1 137 ? 1.325 5.948 18.273 1.00 85.44 137 GLU A CA 1
ATOM 1098 C C . GLU A 1 137 ? 0.074 6.837 18.278 1.00 85.44 137 GLU A C 1
ATOM 1100 O O . GLU A 1 137 ? -0.876 6.571 19.016 1.00 85.44 137 GLU A O 1
ATOM 1105 N N . GLU A 1 138 ? 0.007 7.836 17.393 1.00 88.00 138 GLU A N 1
ATOM 1106 C CA . GLU A 1 138 ? -1.202 8.648 17.199 1.00 88.00 138 GLU A CA 1
ATOM 1107 C C . GLU A 1 138 ? -2.371 7.805 16.675 1.00 88.00 138 GLU A C 1
ATOM 1109 O O . GLU A 1 138 ? -3.505 7.963 17.140 1.00 88.00 138 GLU A O 1
ATOM 1114 N N . VAL A 1 139 ? -2.099 6.866 15.755 1.00 85.81 139 VAL A N 1
ATOM 1115 C CA . VAL A 1 139 ? -3.099 5.894 15.280 1.00 85.81 139 VAL A CA 1
ATOM 1116 C C . VAL A 1 139 ? -3.624 5.060 16.450 1.00 85.81 139 VAL A C 1
ATOM 1118 O O . VAL A 1 139 ? -4.837 4.944 16.628 1.00 85.81 139 VAL A O 1
ATOM 1121 N N . ARG A 1 140 ? -2.732 4.494 17.272 1.00 86.31 140 ARG A N 1
ATOM 1122 C CA . ARG A 1 140 ? -3.091 3.651 18.425 1.00 86.31 140 ARG A CA 1
ATOM 1123 C C . ARG A 1 140 ? -3.879 4.416 19.470 1.00 86.31 140 ARG A C 1
ATOM 1125 O O . ARG A 1 140 ? -4.911 3.920 19.923 1.00 86.31 140 ARG A O 1
ATOM 1132 N N . THR A 1 141 ? -3.424 5.614 19.818 1.00 91.69 141 THR A N 1
ATOM 1133 C CA . THR A 1 141 ? -4.092 6.484 20.786 1.00 91.69 141 THR A CA 1
ATOM 1134 C C . THR A 1 141 ? -5.498 6.819 20.299 1.00 91.69 141 THR A C 1
ATOM 1136 O O . THR A 1 141 ? -6.470 6.552 21.003 1.00 91.69 141 THR A O 1
ATOM 1139 N N . THR A 1 142 ? -5.634 7.284 19.053 1.00 90.94 142 THR A N 1
ATOM 1140 C CA . THR A 1 142 ? -6.939 7.620 18.463 1.00 90.94 142 THR A CA 1
ATOM 1141 C C . THR A 1 142 ? -7.871 6.411 18.421 1.00 90.94 142 THR A C 1
ATOM 1143 O O . THR A 1 142 ? -9.024 6.506 18.848 1.00 90.94 142 THR A O 1
ATOM 1146 N N . ASN A 1 143 ? -7.388 5.265 17.933 1.00 91.00 143 ASN A N 1
ATOM 1147 C CA . ASN A 1 143 ? -8.186 4.044 17.847 1.00 91.00 143 ASN A CA 1
ATOM 1148 C C . ASN A 1 143 ? -8.626 3.566 19.235 1.00 91.00 143 ASN A C 1
ATOM 1150 O O . ASN A 1 143 ? -9.779 3.175 19.404 1.00 91.00 143 ASN A O 1
ATOM 1154 N N . SER A 1 144 ? -7.752 3.659 20.240 1.00 90.62 144 SER A N 1
ATOM 1155 C CA . SER A 1 144 ? -8.069 3.294 21.626 1.00 90.62 144 SER A CA 1
ATOM 1156 C C . SER A 1 144 ? -9.126 4.219 22.226 1.00 90.62 144 SER A C 1
ATOM 1158 O O . SER A 1 144 ? -10.090 3.740 22.821 1.00 90.62 144 SER A O 1
ATOM 1160 N N . THR A 1 145 ? -9.012 5.534 22.014 1.00 91.56 145 THR A N 1
ATOM 1161 C CA . THR A 1 145 ? -10.030 6.507 22.435 1.00 91.56 145 THR A CA 1
ATOM 1162 C C . THR A 1 145 ? -11.370 6.245 21.749 1.00 91.56 145 THR A C 1
ATOM 1164 O O . THR A 1 145 ? -12.412 6.275 22.403 1.00 91.56 145 THR A O 1
ATOM 1167 N N . LYS A 1 146 ? -11.364 5.931 20.448 1.00 90.81 146 LYS A N 1
ATOM 1168 C CA . LYS A 1 146 ? -12.577 5.585 19.694 1.00 90.81 146 LYS A CA 1
ATOM 1169 C C . LYS A 1 146 ? -13.233 4.303 20.189 1.00 90.81 146 LYS A C 1
ATOM 1171 O O . LYS A 1 146 ? -14.452 4.261 20.323 1.00 90.81 146 LYS A O 1
ATOM 1176 N N . LEU A 1 147 ? -12.434 3.287 20.499 1.00 91.12 147 LEU A N 1
ATOM 1177 C CA . LEU A 1 147 ? -12.920 2.027 21.047 1.00 91.12 147 LEU A CA 1
ATOM 1178 C C . LEU A 1 147 ? -13.537 2.228 22.440 1.00 91.12 147 LEU A C 1
ATOM 1180 O O . LEU A 1 147 ? -14.605 1.691 22.719 1.00 91.12 147 LEU A O 1
ATOM 1184 N N . ALA A 1 148 ? -12.904 3.045 23.289 1.00 90.31 148 ALA A N 1
ATOM 1185 C CA . ALA A 1 148 ? -13.420 3.390 24.613 1.00 90.31 148 ALA A CA 1
ATOM 1186 C C . ALA A 1 148 ? -14.737 4.185 24.538 1.00 90.31 148 ALA A C 1
ATOM 1188 O O . ALA A 1 148 ? -15.645 3.951 25.331 1.00 90.31 148 ALA A O 1
ATOM 1189 N N . ALA A 1 149 ? -14.870 5.078 23.554 1.00 90.19 149 ALA A N 1
ATOM 1190 C CA . ALA A 1 149 ? -16.079 5.869 23.327 1.00 90.19 149 ALA A CA 1
ATOM 1191 C C . ALA A 1 149 ? -17.247 5.071 22.711 1.00 90.19 149 ALA A C 1
ATOM 1193 O O . ALA A 1 149 ? -18.362 5.585 22.640 1.00 90.19 149 ALA A O 1
ATOM 1194 N N . ALA A 1 150 ? -17.028 3.824 22.276 1.00 87.38 150 ALA A N 1
ATOM 1195 C CA . ALA A 1 150 ? -18.062 3.002 21.644 1.00 87.38 150 ALA A CA 1
ATOM 1196 C C . ALA A 1 150 ? -19.176 2.556 22.612 1.00 87.38 150 ALA A C 1
ATOM 1198 O O . ALA A 1 150 ? -20.182 2.014 22.160 1.00 87.38 150 ALA A O 1
ATOM 1199 N N . ASN A 1 151 ? -19.010 2.762 23.929 1.00 87.25 151 ASN A N 1
ATOM 1200 C CA . ASN A 1 151 ? -19.944 2.317 24.973 1.00 87.25 151 ASN A CA 1
ATOM 1201 C C . ASN A 1 151 ? -20.291 0.817 24.872 1.00 87.25 151 ASN A C 1
ATOM 1203 O O . ASN A 1 151 ? -21.412 0.398 25.154 1.00 87.25 151 ASN A O 1
ATOM 1207 N N . GLN A 1 152 ? -19.315 0.005 24.461 1.00 91.56 152 GLN A N 1
ATOM 1208 C CA . GLN A 1 152 ? -19.415 -1.450 24.363 1.00 91.56 152 GLN A CA 1
ATOM 1209 C C . GLN A 1 152 ? -18.330 -2.105 25.224 1.00 91.56 152 GLN A C 1
ATOM 1211 O O . GLN A 1 152 ? -17.235 -1.546 25.343 1.00 91.56 152 GLN A O 1
ATOM 1216 N N . PRO A 1 153 ? -18.576 -3.297 25.797 1.00 90.12 153 PRO A N 1
ATOM 1217 C CA . PRO A 1 153 ? -17.538 -4.046 26.494 1.00 90.12 153 PRO A CA 1
ATOM 1218 C C . PRO A 1 153 ? -16.347 -4.329 25.569 1.00 90.12 153 PRO A C 1
ATOM 1220 O O . PRO A 1 153 ? -16.481 -4.994 24.540 1.00 90.12 153 PRO A O 1
ATOM 1223 N N . VAL A 1 154 ? -15.170 -3.827 25.944 1.00 91.19 154 VAL A N 1
ATOM 1224 C CA . VAL A 1 154 ? -13.923 -4.053 25.206 1.00 91.19 154 VAL A CA 1
ATOM 1225 C C . VAL A 1 154 ? -13.263 -5.338 25.686 1.00 91.19 154 VAL A C 1
ATOM 1227 O O . VAL A 1 154 ? -12.971 -5.504 26.872 1.00 91.19 154 VAL A O 1
ATOM 1230 N N . LYS A 1 155 ? -12.973 -6.239 24.747 1.00 90.56 155 LYS A N 1
ATOM 1231 C CA . LYS A 1 155 ? -12.191 -7.446 24.982 1.00 90.56 155 LYS A CA 1
ATOM 1232 C C . LYS A 1 155 ? -10.751 -7.251 24.526 1.00 90.56 155 LYS A C 1
ATOM 1234 O O . LYS A 1 155 ? -10.495 -6.959 23.363 1.00 90.56 155 LYS A O 1
ATOM 1239 N N . LYS A 1 156 ? -9.819 -7.496 25.442 1.00 91.06 156 LYS A N 1
ATOM 1240 C CA . LYS A 1 156 ? -8.394 -7.660 25.147 1.00 91.06 156 LYS A CA 1
ATOM 1241 C C . LYS A 1 156 ? -8.107 -9.120 24.811 1.00 91.06 156 LYS A C 1
ATOM 1243 O O . LYS A 1 156 ? -8.458 -10.007 25.594 1.00 91.06 156 LYS A O 1
ATOM 1248 N N . ILE A 1 157 ? -7.511 -9.362 23.650 1.00 90.44 157 ILE A N 1
ATOM 1249 C CA . ILE A 1 157 ? -7.158 -10.688 23.145 1.00 90.44 157 ILE A CA 1
ATOM 1250 C C . ILE A 1 157 ? -5.630 -10.740 23.012 1.00 90.44 157 ILE A C 1
ATOM 1252 O O . ILE A 1 157 ? -5.085 -10.093 22.116 1.00 90.44 157 ILE A O 1
ATOM 1256 N N . PRO A 1 158 ? -4.927 -11.483 23.886 1.00 90.75 158 PRO A N 1
ATOM 1257 C CA . PRO A 1 158 ? -3.484 -11.652 23.784 1.00 90.75 158 PRO A CA 1
ATOM 1258 C C . PRO A 1 158 ? -3.123 -12.633 22.661 1.00 90.75 158 PRO A C 1
ATOM 1260 O O . PRO A 1 158 ? -3.815 -13.640 22.448 1.00 90.75 158 PRO A O 1
ATOM 1263 N N . ALA A 1 159 ? -2.011 -12.365 21.982 1.00 89.44 159 ALA A N 1
ATOM 1264 C CA . ALA A 1 159 ? -1.435 -13.245 20.977 1.00 89.44 159 ALA A CA 1
ATOM 1265 C C . ALA A 1 159 ? -1.032 -14.607 21.576 1.00 89.44 159 ALA A C 1
ATOM 1267 O O . ALA A 1 159 ? -0.697 -14.730 22.758 1.00 89.44 159 ALA A O 1
ATOM 1268 N N . GLN A 1 160 ? -1.065 -15.660 20.751 1.00 88.12 160 GLN A N 1
ATOM 1269 C CA . GLN A 1 160 ? -0.461 -16.948 21.100 1.00 88.12 160 GLN A CA 1
ATOM 1270 C C . GLN A 1 160 ? 0.914 -17.056 20.463 1.00 88.12 160 GLN A C 1
ATOM 1272 O O . GLN A 1 160 ? 1.047 -16.967 19.245 1.00 88.12 160 GLN A O 1
ATOM 1277 N N . HIS A 1 161 ? 1.918 -17.348 21.280 1.00 87.31 161 HIS A N 1
ATOM 1278 C CA . HIS A 1 161 ? 3.287 -17.527 20.819 1.00 87.31 161 HIS A CA 1
ATOM 1279 C C . HIS A 1 161 ? 3.650 -19.015 20.841 1.00 87.31 161 HIS A C 1
ATOM 1281 O O . HIS A 1 161 ? 3.373 -19.715 21.817 1.00 87.31 161 HIS A O 1
ATOM 1287 N N . ARG A 1 162 ? 4.280 -19.509 19.771 1.00 87.31 162 ARG A N 1
ATOM 1288 C CA . ARG A 1 162 ? 4.811 -20.878 19.684 1.00 87.31 162 ARG A CA 1
ATOM 1289 C C . ARG A 1 162 ? 6.281 -20.830 19.277 1.00 87.31 162 ARG A C 1
ATOM 1291 O O . ARG A 1 162 ? 6.620 -20.151 18.318 1.00 87.31 162 ARG A O 1
ATOM 1298 N N . GLY A 1 163 ? 7.125 -21.587 19.977 1.00 87.12 163 GLY A N 1
ATOM 1299 C CA . GLY A 1 163 ? 8.571 -21.642 19.738 1.00 87.12 163 GLY A CA 1
ATOM 1300 C C . GLY A 1 163 ? 9.394 -20.869 20.772 1.00 87.12 163 GLY A C 1
ATOM 1301 O O . GLY A 1 163 ? 8.869 -20.067 21.546 1.00 87.12 163 GLY A O 1
ATOM 1302 N N . GLN A 1 164 ? 10.700 -21.140 20.810 1.00 86.00 164 GLN A N 1
ATOM 1303 C CA . GLN A 1 164 ? 11.626 -20.422 21.688 1.00 86.00 164 GLN A CA 1
ATOM 1304 C C . GLN A 1 164 ? 11.707 -18.948 21.273 1.00 86.00 164 GLN A C 1
ATOM 1306 O O . GLN A 1 164 ? 11.785 -18.639 20.090 1.00 86.00 164 GLN A O 1
ATOM 1311 N N . ASN A 1 165 ? 11.680 -18.043 22.255 1.00 83.50 165 ASN A N 1
ATOM 1312 C CA . ASN A 1 165 ? 11.743 -16.584 22.085 1.00 83.50 165 ASN A CA 1
ATOM 1313 C C . ASN A 1 165 ? 10.606 -15.920 21.281 1.00 83.50 165 ASN A C 1
ATOM 1315 O O . ASN A 1 165 ? 10.592 -14.699 21.196 1.00 83.50 165 ASN A O 1
ATOM 1319 N N . ALA A 1 166 ? 9.599 -16.657 20.800 1.00 82.38 166 ALA A N 1
ATOM 1320 C CA . ALA A 1 166 ? 8.488 -16.081 20.030 1.00 82.38 166 ALA A CA 1
ATOM 1321 C C . ALA A 1 166 ? 7.672 -15.020 20.800 1.00 82.38 166 ALA A C 1
ATOM 1323 O O . ALA A 1 166 ? 7.118 -14.112 20.196 1.00 82.38 166 ALA A O 1
ATOM 1324 N N . ALA A 1 167 ? 7.609 -15.110 22.133 1.00 85.25 167 ALA A N 1
ATOM 1325 C CA . ALA A 1 167 ? 6.947 -14.112 22.984 1.00 85.25 167 ALA A CA 1
ATOM 1326 C C . ALA A 1 167 ? 7.797 -12.854 23.248 1.00 85.25 167 ALA A C 1
ATOM 1328 O O . ALA A 1 167 ? 7.301 -11.893 23.825 1.00 85.25 167 ALA A O 1
ATOM 1329 N N . LYS A 1 168 ? 9.086 -12.882 22.887 1.00 85.50 168 LYS A N 1
ATOM 1330 C CA . LYS A 1 168 ? 10.016 -11.750 23.016 1.00 85.50 168 LYS A CA 1
ATOM 1331 C C . LYS A 1 168 ? 10.230 -11.020 21.691 1.00 85.50 168 LYS A C 1
ATOM 1333 O O . LYS A 1 168 ? 10.910 -10.000 21.694 1.00 85.50 168 LYS A O 1
ATOM 1338 N N . ALA A 1 169 ? 9.703 -11.565 20.593 1.00 81.19 169 ALA A N 1
ATOM 1339 C CA . ALA A 1 169 ? 9.771 -10.928 19.291 1.00 81.19 169 ALA A CA 1
ATOM 1340 C C . ALA A 1 169 ? 9.076 -9.565 19.352 1.00 81.19 169 ALA A C 1
ATOM 1342 O O . ALA A 1 169 ? 7.984 -9.427 19.910 1.00 81.19 169 ALA A O 1
ATOM 1343 N N . THR A 1 170 ? 9.742 -8.568 18.791 1.00 79.62 170 THR A N 1
ATOM 1344 C CA . THR A 1 170 ? 9.156 -7.258 18.513 1.00 79.62 170 THR A CA 1
ATOM 1345 C C . THR A 1 170 ? 8.019 -7.388 17.495 1.00 79.62 170 THR A C 1
ATOM 1347 O O . THR A 1 170 ? 7.946 -8.369 16.754 1.00 79.62 170 THR A O 1
ATOM 1350 N N . GLU A 1 171 ? 7.117 -6.404 17.440 1.00 74.06 171 GLU A N 1
ATOM 1351 C CA . GLU A 1 171 ? 6.045 -6.402 16.432 1.00 74.06 171 GLU A CA 1
ATOM 1352 C C . GLU A 1 171 ? 6.619 -6.411 15.007 1.00 74.06 171 GLU A C 1
ATOM 1354 O O . GLU A 1 171 ? 6.109 -7.135 14.157 1.00 74.06 171 GLU A O 1
ATOM 1359 N N . ASP A 1 172 ? 7.719 -5.692 14.767 1.00 69.50 172 ASP A N 1
ATOM 1360 C CA . ASP A 1 172 ? 8.417 -5.664 13.476 1.00 69.50 172 ASP A CA 1
ATOM 1361 C C . ASP A 1 172 ? 8.917 -7.062 13.064 1.00 69.50 172 ASP A C 1
ATOM 1363 O O . ASP A 1 172 ? 8.756 -7.475 11.916 1.00 69.50 172 ASP A O 1
ATOM 1367 N N . GLU A 1 173 ? 9.474 -7.833 14.005 1.00 72.06 173 GLU A N 1
ATOM 1368 C CA . GLU A 1 173 ? 9.885 -9.229 13.777 1.00 72.06 173 GLU A CA 1
ATOM 1369 C C . GLU A 1 173 ? 8.689 -10.180 13.607 1.00 72.06 173 GLU A C 1
ATOM 1371 O O . GLU A 1 173 ? 8.826 -11.255 13.020 1.00 72.06 173 GLU A O 1
ATOM 1376 N N . ALA A 1 174 ? 7.519 -9.791 14.114 1.00 71.75 174 ALA A N 1
ATOM 1377 C CA . ALA A 1 174 ? 6.270 -10.539 14.045 1.00 71.75 174 ALA A CA 1
ATOM 1378 C C . ALA A 1 174 ? 5.353 -10.069 12.899 1.00 71.75 174 ALA A C 1
ATOM 1380 O O . ALA A 1 174 ? 4.140 -10.253 12.981 1.00 71.75 174 ALA A O 1
ATOM 1381 N N . ASP A 1 175 ? 5.908 -9.471 11.840 1.00 68.56 175 ASP A N 1
ATOM 1382 C CA . ASP A 1 175 ? 5.158 -8.983 10.669 1.00 68.56 175 ASP A CA 1
ATOM 1383 C C . ASP A 1 175 ? 4.064 -7.962 11.042 1.00 68.56 175 ASP A C 1
ATOM 1385 O O . ASP A 1 175 ? 2.931 -7.996 10.562 1.00 68.56 175 ASP A O 1
ATOM 1389 N N . ASN A 1 176 ? 4.408 -7.045 11.952 1.00 72.94 176 ASN A N 1
ATOM 1390 C CA . ASN A 1 176 ? 3.536 -6.015 12.523 1.00 72.94 176 ASN A CA 1
ATOM 1391 C C . ASN A 1 176 ? 2.320 -6.566 13.295 1.00 72.94 176 ASN A C 1
ATOM 1393 O O . ASN A 1 176 ? 1.323 -5.861 13.486 1.00 72.94 176 ASN A O 1
ATOM 1397 N N . LEU A 1 177 ? 2.374 -7.821 13.753 1.00 78.19 177 LEU A N 1
ATOM 1398 C CA . LEU A 1 177 ? 1.340 -8.395 14.611 1.00 78.19 177 LEU A CA 1
ATOM 1399 C C . LEU A 1 177 ? 1.510 -7.914 16.051 1.00 78.19 177 LEU A C 1
ATOM 1401 O O . LEU A 1 177 ? 2.523 -8.172 16.699 1.00 78.19 177 LEU A O 1
ATOM 1405 N N . SER A 1 178 ? 0.474 -7.259 16.570 1.00 83.44 178 SER A N 1
ATOM 1406 C CA . SER A 1 178 ? 0.481 -6.764 17.943 1.00 83.44 178 SER A CA 1
ATOM 1407 C C . SER A 1 178 ? 0.350 -7.906 18.964 1.00 83.44 178 SER A C 1
ATOM 1409 O O . SER A 1 178 ? -0.428 -8.841 18.735 1.00 83.44 178 SER A O 1
ATOM 1411 N N . PRO A 1 179 ? 1.056 -7.852 20.114 1.00 86.31 179 PRO A N 1
ATOM 1412 C CA . PRO A 1 179 ? 0.967 -8.881 21.151 1.00 86.31 179 PRO A CA 1
ATOM 1413 C C . PRO A 1 179 ? -0.397 -8.903 21.857 1.00 86.31 179 PRO A C 1
ATOM 1415 O O . PRO A 1 179 ? -0.742 -9.891 22.506 1.00 86.31 179 PRO A O 1
ATOM 1418 N N . GLU A 1 180 ? -1.186 -7.836 21.737 1.00 89.50 180 GLU A N 1
ATOM 1419 C CA . GLU A 1 180 ? -2.551 -7.748 22.248 1.00 89.50 180 GLU A CA 1
ATOM 1420 C C . GLU A 1 180 ? -3.409 -6.925 21.284 1.00 89.50 180 GLU A C 1
ATOM 1422 O O . GLU A 1 180 ? -3.022 -5.836 20.872 1.00 89.50 180 GLU A O 1
ATOM 1427 N N . ILE A 1 181 ? -4.612 -7.411 20.971 1.00 90.31 181 ILE A N 1
ATOM 1428 C CA . ILE A 1 181 ? -5.620 -6.624 20.252 1.00 90.31 181 ILE A CA 1
ATOM 1429 C C . ILE A 1 181 ? -6.796 -6.305 21.176 1.00 90.31 181 ILE A C 1
ATOM 1431 O O . ILE A 1 181 ? -7.271 -7.165 21.919 1.00 90.31 181 ILE A O 1
ATOM 1435 N N . SER A 1 182 ? -7.277 -5.064 21.128 1.00 91.62 182 SER A N 1
ATOM 1436 C CA . SER A 1 182 ? -8.491 -4.633 21.831 1.00 91.62 182 SER A CA 1
ATOM 1437 C C . SER A 1 182 ? -9.639 -4.505 20.839 1.00 91.62 182 SER A C 1
ATOM 1439 O O . SER A 1 182 ? -9.513 -3.817 19.830 1.00 91.62 182 SER A O 1
ATOM 1441 N N . VAL A 1 183 ? -10.759 -5.170 21.117 1.00 92.38 183 VAL A N 1
ATOM 1442 C CA . VAL A 1 183 ? -11.890 -5.260 20.191 1.00 92.38 183 VAL A CA 1
ATOM 1443 C C . VAL A 1 183 ? -13.225 -5.235 20.931 1.00 92.38 183 VAL A C 1
ATOM 1445 O O . VAL A 1 183 ? -13.339 -5.750 22.040 1.00 92.38 183 VAL A O 1
ATOM 1448 N N . CYS A 1 184 ? -14.254 -4.654 20.324 1.00 92.69 184 CYS A N 1
ATOM 1449 C CA . CYS A 1 184 ? -15.633 -4.703 20.810 1.00 92.69 184 CYS A CA 1
ATOM 1450 C C . CYS A 1 184 ? -16.600 -4.890 19.635 1.00 92.69 184 CYS A C 1
ATOM 1452 O O . CYS A 1 184 ? -16.225 -4.710 18.475 1.00 92.69 184 CYS A O 1
ATOM 1454 N N . ILE A 1 185 ? -17.847 -5.263 19.926 1.00 92.19 185 ILE A N 1
ATOM 1455 C CA . ILE A 1 185 ? -18.900 -5.323 18.906 1.00 92.19 185 ILE A CA 1
ATOM 1456 C C . ILE A 1 185 ? -19.095 -3.918 18.316 1.00 92.19 185 ILE A C 1
ATOM 1458 O O . ILE A 1 185 ? -19.146 -2.928 19.040 1.00 92.19 185 ILE A O 1
ATOM 1462 N N . GLY A 1 186 ? -19.169 -3.829 16.990 1.00 89.62 186 GLY A N 1
ATOM 1463 C CA . GLY A 1 186 ? -19.245 -2.583 16.228 1.00 89.62 186 GLY A CA 1
ATOM 1464 C C . GLY A 1 186 ? -17.889 -1.959 15.881 1.00 89.62 186 GLY A C 1
ATOM 1465 O O . GLY A 1 186 ? -17.847 -1.076 15.023 1.00 89.62 186 GLY A O 1
ATOM 1466 N N . ALA A 1 187 ? -16.781 -2.426 16.471 1.00 91.62 187 ALA A N 1
ATOM 1467 C CA . ALA A 1 187 ? -15.451 -1.883 16.201 1.00 91.62 187 ALA A CA 1
ATOM 1468 C C . ALA A 1 187 ? -15.075 -2.015 14.721 1.00 91.62 187 ALA A C 1
ATOM 1470 O O . ALA A 1 187 ? -15.263 -3.073 14.121 1.00 91.62 187 ALA A O 1
ATOM 1471 N N . ARG A 1 188 ? -14.513 -0.949 14.145 1.00 89.75 188 ARG A N 1
ATOM 1472 C CA . ARG A 1 188 ? -13.978 -0.930 12.777 1.00 89.75 188 ARG A CA 1
ATOM 1473 C C . ARG A 1 188 ? -12.639 -1.658 12.736 1.00 89.75 188 ARG A C 1
ATOM 1475 O O . ARG A 1 188 ? -11.788 -1.413 13.585 1.00 89.75 188 ARG A O 1
ATOM 1482 N N . VAL A 1 189 ? -12.456 -2.533 11.755 1.00 88.88 189 VAL A N 1
ATOM 1483 C CA . VAL A 1 189 ? -11.264 -3.380 11.616 1.00 88.88 189 VAL A CA 1
ATOM 1484 C C . VAL A 1 189 ? -10.794 -3.434 10.166 1.00 88.88 189 VAL A C 1
ATOM 1486 O O . VAL A 1 189 ? -11.592 -3.270 9.243 1.00 88.88 189 VAL A O 1
ATOM 1489 N N . MET A 1 190 ? -9.498 -3.684 9.987 1.00 84.62 190 MET A N 1
ATOM 1490 C CA . MET A 1 190 ? -8.851 -3.920 8.698 1.00 84.62 190 MET A CA 1
ATOM 1491 C C . MET A 1 190 ? -8.151 -5.278 8.743 1.00 84.62 190 MET A C 1
ATOM 1493 O O . MET A 1 190 ? -7.499 -5.598 9.738 1.00 84.62 190 MET A O 1
ATOM 1497 N N . LEU A 1 191 ? -8.260 -6.068 7.678 1.00 77.12 191 LEU A N 1
ATOM 1498 C CA . LEU A 1 191 ? -7.407 -7.240 7.507 1.00 77.12 191 LEU A CA 1
ATOM 1499 C C . LEU A 1 191 ? -5.979 -6.800 7.195 1.00 77.12 191 LEU A C 1
ATOM 1501 O O . LEU A 1 191 ? -5.766 -6.025 6.273 1.00 77.12 191 LEU A O 1
ATOM 1505 N N . THR A 1 192 ? -5.002 -7.331 7.923 1.00 76.12 192 THR A N 1
ATOM 1506 C CA . THR A 1 192 ? -3.572 -7.083 7.674 1.00 76.12 192 THR A CA 1
ATOM 1507 C C . THR A 1 192 ? -2.909 -8.209 6.883 1.00 76.12 192 THR A C 1
ATOM 1509 O O . THR A 1 192 ? -1.758 -8.093 6.474 1.00 76.12 192 THR A O 1
ATOM 1512 N N . THR A 1 193 ? -3.632 -9.303 6.630 1.00 60.97 193 THR A N 1
ATOM 1513 C CA . THR A 1 193 ? -3.139 -10.480 5.909 1.00 60.97 193 THR A CA 1
ATOM 1514 C C . THR A 1 193 ? -4.192 -11.008 4.937 1.00 60.97 193 THR A C 1
ATOM 1516 O O . THR A 1 193 ? -5.385 -10.719 5.046 1.00 60.97 193 THR A O 1
ATOM 1519 N N . ASN A 1 194 ? -3.743 -11.789 3.955 1.00 64.69 194 ASN A N 1
ATOM 1520 C CA . ASN A 1 194 ? -4.631 -12.440 2.997 1.00 64.69 194 ASN A CA 1
ATOM 1521 C C . ASN A 1 194 ? -5.187 -13.732 3.607 1.00 64.69 194 ASN A C 1
ATOM 1523 O O . ASN A 1 194 ? -4.424 -14.666 3.850 1.00 64.69 194 ASN A O 1
ATOM 1527 N N . LEU A 1 195 ? -6.504 -13.790 3.831 1.00 61.44 195 LEU A N 1
ATOM 1528 C CA . LEU A 1 195 ? -7.171 -14.945 4.446 1.00 61.44 195 LEU A CA 1
ATOM 1529 C C . LEU A 1 195 ? -7.902 -15.806 3.418 1.00 61.44 195 LEU A C 1
ATOM 1531 O O . LEU A 1 195 ? -7.740 -17.022 3.396 1.00 61.44 195 LEU A O 1
ATOM 1535 N N . TRP A 1 196 ? -8.714 -15.174 2.568 1.00 53.94 196 TRP A N 1
ATOM 1536 C CA . TRP A 1 196 ? -9.502 -15.865 1.551 1.00 53.94 196 TRP A CA 1
ATOM 1537 C C . TRP A 1 196 ? -9.723 -14.936 0.366 1.00 53.94 196 TRP A C 1
ATOM 1539 O O . TRP A 1 196 ? -10.706 -14.207 0.227 1.00 53.94 196 TRP A O 1
ATOM 1549 N N . THR A 1 197 ? -8.721 -14.960 -0.491 1.00 48.84 197 THR A N 1
ATOM 1550 C CA . THR A 1 197 ? -8.576 -14.089 -1.649 1.00 48.84 197 THR A CA 1
ATOM 1551 C C . THR A 1 197 ? -9.736 -14.234 -2.642 1.00 48.84 197 THR A C 1
ATOM 1553 O O . THR A 1 197 ? -10.179 -13.232 -3.191 1.00 48.84 197 THR A O 1
ATOM 1556 N N . GLU A 1 198 ? -10.294 -15.439 -2.806 1.00 43.47 198 GLU A N 1
ATOM 1557 C CA . GLU A 1 198 ? -11.412 -15.719 -3.724 1.00 43.47 198 GLU A CA 1
ATOM 1558 C C . GLU A 1 198 ? -12.711 -14.986 -3.369 1.00 43.47 198 GLU A C 1
ATOM 1560 O O . GLU A 1 198 ? -13.503 -14.692 -4.260 1.00 43.47 198 GLU A O 1
ATOM 1565 N N . VAL A 1 199 ? -12.927 -14.666 -2.091 1.00 52.09 199 VAL A N 1
ATOM 1566 C CA . VAL A 1 199 ? -14.131 -13.966 -1.607 1.00 52.09 199 VAL A CA 1
ATOM 1567 C C . VAL A 1 199 ? -13.843 -12.514 -1.203 1.00 52.09 199 VAL A C 1
ATOM 1569 O O . VAL A 1 199 ? -14.693 -11.859 -0.605 1.00 52.09 199 VAL A O 1
ATOM 1572 N N . GLY A 1 200 ? -12.646 -11.998 -1.515 1.00 54.38 200 GLY A N 1
ATOM 1573 C CA . GLY A 1 200 ? -12.247 -10.614 -1.225 1.00 54.38 200 GLY A CA 1
ATOM 1574 C C . GLY A 1 200 ? -11.753 -10.357 0.207 1.00 54.38 200 GLY A C 1
ATOM 1575 O O . GLY A 1 200 ? -11.636 -9.202 0.624 1.00 54.38 200 GLY A O 1
ATOM 1576 N N . LEU A 1 201 ? -11.430 -11.405 0.972 1.00 63.41 201 LEU A N 1
ATOM 1577 C CA . LEU A 1 201 ? -10.802 -11.290 2.295 1.00 63.41 201 LEU A CA 1
ATOM 1578 C C . LEU A 1 201 ? -9.275 -11.165 2.145 1.00 63.41 201 LEU A C 1
ATOM 1580 O O . LEU A 1 201 ? -8.532 -12.133 2.343 1.00 63.41 201 LEU A O 1
ATOM 1584 N N . VAL A 1 202 ? -8.825 -9.971 1.754 1.00 57.22 202 VAL A N 1
ATOM 1585 C CA . VAL A 1 202 ? -7.422 -9.627 1.468 1.00 57.22 202 VAL A CA 1
ATOM 1586 C C . VAL A 1 202 ? -6.896 -8.548 2.416 1.00 57.22 202 VAL A C 1
ATOM 1588 O O . VAL A 1 202 ? -7.674 -7.855 3.070 1.00 57.22 202 VAL A O 1
ATOM 1591 N N . ASN A 1 203 ? -5.573 -8.389 2.480 1.00 68.12 203 ASN A N 1
ATOM 1592 C CA . ASN A 1 203 ? -4.943 -7.291 3.212 1.00 68.12 203 ASN A CA 1
ATOM 1593 C C . ASN A 1 203 ? -5.494 -5.937 2.718 1.00 68.12 203 ASN A C 1
ATOM 1595 O O . ASN A 1 203 ? -5.548 -5.684 1.514 1.00 68.12 203 ASN A O 1
ATOM 1599 N N . GLY A 1 204 ? -5.925 -5.091 3.650 1.00 67.94 204 GLY A N 1
ATOM 1600 C CA . GLY A 1 204 ? -6.573 -3.807 3.402 1.00 67.94 204 GLY A CA 1
ATOM 1601 C C . GLY A 1 204 ? -8.104 -3.853 3.417 1.00 67.94 204 GLY A C 1
ATOM 1602 O O . GLY A 1 204 ? -8.731 -2.794 3.476 1.00 67.94 204 GLY A O 1
ATOM 1603 N N . SER A 1 205 ? -8.731 -5.037 3.402 1.00 74.94 205 SER A N 1
ATOM 1604 C CA . SER A 1 205 ? -10.194 -5.145 3.463 1.00 74.94 205 SER A CA 1
ATOM 1605 C C . SER A 1 205 ? -10.725 -4.632 4.802 1.00 74.94 205 SER A C 1
ATOM 1607 O O . SER A 1 205 ? -10.293 -5.076 5.868 1.00 74.94 205 SER A O 1
ATOM 1609 N N . MET A 1 206 ? -11.689 -3.711 4.735 1.00 83.06 206 MET A N 1
ATOM 1610 C CA . MET A 1 206 ? -12.303 -3.059 5.893 1.00 83.06 206 MET A CA 1
ATOM 1611 C C . MET A 1 206 ? -13.619 -3.724 6.295 1.00 83.06 206 MET A C 1
ATOM 1613 O O . MET A 1 206 ? -14.365 -4.247 5.464 1.00 83.06 206 MET A O 1
ATOM 1617 N N . GLY A 1 207 ? -13.938 -3.661 7.582 1.00 86.44 207 GLY A N 1
ATOM 1618 C CA . GLY A 1 207 ? -15.217 -4.114 8.107 1.00 86.44 207 GLY A CA 1
ATOM 1619 C C . GLY A 1 207 ? -15.478 -3.638 9.524 1.00 86.44 207 GLY A C 1
ATOM 1620 O O . GLY A 1 207 ? -14.766 -2.794 10.071 1.00 86.44 207 GLY A O 1
ATOM 1621 N N . SER A 1 208 ? -16.516 -4.197 10.130 1.00 90.38 208 SER A N 1
ATOM 1622 C CA . SER A 1 208 ? -16.816 -4.047 11.545 1.00 90.38 208 SER A CA 1
ATOM 1623 C C . SER A 1 208 ? -16.989 -5.395 12.228 1.00 90.38 208 SER A C 1
ATOM 1625 O O . SER A 1 208 ? -17.372 -6.387 11.611 1.00 90.38 208 SER A O 1
ATOM 1627 N N . VAL A 1 209 ? -16.717 -5.453 13.524 1.00 91.56 209 VAL A N 1
ATOM 1628 C CA . VAL A 1 209 ? -16.974 -6.652 14.323 1.00 91.56 209 VAL A CA 1
ATOM 1629 C C . VAL A 1 209 ? -18.469 -6.768 14.573 1.00 91.56 209 VAL A C 1
ATOM 1631 O O . VAL A 1 209 ? -19.086 -5.884 15.156 1.00 91.56 209 VAL A O 1
ATOM 1634 N N . HIS A 1 210 ? -19.060 -7.856 14.106 1.00 90.56 210 HIS A N 1
ATOM 1635 C CA . HIS A 1 210 ? -20.472 -8.157 14.281 1.00 90.56 210 HIS A CA 1
ATOM 1636 C C . HIS A 1 210 ? -20.736 -8.881 15.598 1.00 90.56 210 HIS A C 1
ATOM 1638 O O . HIS A 1 210 ? -21.695 -8.557 16.287 1.00 90.56 210 HIS A O 1
ATOM 1644 N N . ASP A 1 211 ? -19.907 -9.874 15.924 1.00 89.94 211 ASP A N 1
ATOM 1645 C CA . ASP A 1 211 ? -20.089 -10.699 17.115 1.00 89.94 211 ASP A CA 1
ATOM 1646 C C . ASP A 1 211 ? -18.770 -11.351 17.559 1.00 89.94 211 ASP A C 1
ATOM 1648 O O . ASP A 1 211 ? -17.821 -11.467 16.778 1.00 89.94 211 ASP A O 1
ATOM 1652 N N . ILE A 1 212 ? -18.716 -11.789 18.814 1.00 90.06 212 ILE A N 1
ATOM 1653 C CA . ILE A 1 212 ? -17.579 -12.485 19.415 1.00 90.06 212 ILE A CA 1
ATOM 1654 C C . ILE A 1 212 ? -18.107 -13.758 20.077 1.00 90.06 212 ILE A C 1
ATOM 1656 O O . ILE A 1 212 ? -18.735 -13.703 21.134 1.00 90.06 212 ILE A O 1
ATOM 1660 N N . ALA A 1 213 ? -17.834 -14.913 19.468 1.00 87.25 213 ALA A N 1
ATOM 1661 C CA . ALA A 1 213 ? -18.333 -16.195 19.951 1.00 87.25 213 ALA A CA 1
ATOM 1662 C C . ALA A 1 213 ? -17.340 -16.876 20.901 1.00 87.25 213 ALA A C 1
ATOM 1664 O O . ALA A 1 213 ? -16.122 -16.836 20.700 1.00 87.25 213 ALA A O 1
ATOM 1665 N N . TRP A 1 214 ? -17.878 -17.572 21.899 1.00 87.75 214 TRP A N 1
ATOM 1666 C CA . TRP A 1 214 ? -17.131 -18.253 22.957 1.00 87.75 214 TRP A CA 1
ATOM 1667 C C . TRP A 1 214 ? -17.469 -19.743 22.981 1.00 87.75 214 TRP A C 1
ATOM 1669 O O . TRP A 1 214 ? -18.491 -20.171 22.441 1.00 87.75 214 TRP A O 1
ATOM 1679 N N . ASP A 1 215 ? -16.611 -20.543 23.609 1.00 85.94 215 ASP A N 1
ATOM 1680 C CA . ASP A 1 215 ? -16.930 -21.945 23.867 1.00 85.94 215 ASP A CA 1
ATOM 1681 C C . ASP A 1 215 ? -18.122 -22.073 24.822 1.00 85.94 215 ASP A C 1
ATOM 1683 O O . ASP A 1 215 ? -18.278 -21.292 25.765 1.00 85.94 215 ASP A O 1
ATOM 1687 N N . ALA A 1 216 ? -18.954 -23.090 24.591 1.00 85.44 216 ALA A N 1
ATOM 1688 C CA . ALA A 1 216 ? -20.126 -23.350 25.415 1.00 85.44 216 ALA A CA 1
ATOM 1689 C C . ALA A 1 216 ? -19.733 -23.528 26.893 1.00 85.44 216 ALA A C 1
ATOM 1691 O O . ALA A 1 216 ? -18.798 -24.259 27.219 1.00 85.44 216 ALA A O 1
ATOM 1692 N N . GLY A 1 217 ? -20.452 -22.844 27.787 1.00 82.38 217 GLY A N 1
ATOM 1693 C CA . GLY A 1 217 ? -20.212 -22.891 29.232 1.00 82.38 217 GLY A CA 1
ATOM 1694 C C . GLY A 1 217 ? -19.027 -22.056 29.729 1.00 82.38 217 GLY A C 1
ATOM 1695 O O . GLY A 1 217 ? -18.768 -22.044 30.932 1.00 82.38 217 GLY A O 1
ATOM 1696 N N . ARG A 1 218 ? -18.308 -21.337 28.853 1.00 82.38 218 ARG A N 1
ATOM 1697 C CA . ARG A 1 218 ? -17.252 -20.410 29.276 1.00 82.38 218 ARG A CA 1
ATOM 1698 C C . ARG A 1 218 ? -17.767 -18.985 29.428 1.00 82.38 218 ARG A C 1
ATOM 1700 O O . ARG A 1 218 ? -18.440 -18.454 28.554 1.00 82.38 218 ARG A O 1
ATOM 1707 N N . ASP A 1 219 ? -17.370 -18.349 30.527 1.00 81.06 219 ASP A N 1
ATOM 1708 C CA . ASP A 1 219 ? -17.632 -16.934 30.787 1.00 81.06 219 ASP A CA 1
ATOM 1709 C C . ASP A 1 219 ? -16.754 -16.046 29.872 1.00 81.06 219 ASP A C 1
ATOM 1711 O O . ASP A 1 219 ? -15.516 -16.140 29.942 1.00 81.06 219 ASP A O 1
ATOM 1715 N N . PRO A 1 220 ? -17.350 -15.176 29.031 1.00 80.06 220 PRO A N 1
ATOM 1716 C CA . PRO A 1 220 ? -16.634 -14.213 28.194 1.00 80.06 220 PRO A CA 1
ATOM 1717 C C . PRO A 1 220 ? -15.687 -13.288 28.964 1.00 80.06 220 PRO A C 1
ATOM 1719 O O . PRO A 1 220 ? -14.656 -12.881 28.426 1.00 80.06 220 PRO A O 1
ATOM 1722 N N . GLN A 1 221 ? -15.986 -12.957 30.225 1.00 77.94 221 GLN A N 1
ATOM 1723 C CA . GLN A 1 221 ? -15.133 -12.087 31.038 1.00 77.94 221 GLN A CA 1
ATOM 1724 C C . GLN A 1 221 ? -13.847 -12.802 31.460 1.00 77.94 221 GLN A C 1
ATOM 1726 O O . GLN A 1 221 ? -12.756 -12.240 31.346 1.00 77.94 221 GLN A O 1
ATOM 1731 N N . ARG A 1 222 ? -13.956 -14.071 31.868 1.00 81.19 222 ARG A N 1
ATOM 1732 C CA . ARG A 1 222 ? -12.824 -14.886 32.348 1.00 81.19 222 ARG A CA 1
ATOM 1733 C C . ARG A 1 222 ? -12.004 -15.518 31.226 1.00 81.19 222 ARG A C 1
ATOM 1735 O O . ARG A 1 222 ? -10.838 -15.855 31.423 1.00 81.19 222 ARG A O 1
ATOM 1742 N N . SER A 1 223 ? -12.597 -15.699 30.052 1.00 82.69 223 SER A N 1
ATOM 1743 C CA . SER A 1 223 ? -11.943 -16.364 28.925 1.00 82.69 223 SER A CA 1
ATOM 1744 C C . SER A 1 223 ? -10.919 -15.450 28.267 1.00 82.69 223 SER A C 1
ATOM 1746 O O . SER A 1 223 ? -11.241 -14.333 27.882 1.00 82.69 223 SER A O 1
ATOM 1748 N N . ARG A 1 224 ? -9.673 -15.906 28.105 1.00 80.94 224 ARG A N 1
ATOM 1749 C CA . ARG A 1 224 ? -8.632 -15.096 27.445 1.00 80.94 224 ARG A CA 1
ATOM 1750 C C . ARG A 1 224 ? -8.809 -15.008 25.933 1.00 80.94 224 ARG A C 1
ATOM 1752 O O . ARG A 1 224 ? -8.334 -14.050 25.340 1.00 80.94 224 ARG A O 1
ATOM 1759 N N . GLN A 1 225 ? -9.483 -15.980 25.321 1.00 84.06 225 GLN A N 1
ATOM 1760 C CA . GLN A 1 225 ? -9.646 -16.034 23.874 1.00 84.06 225 GLN A CA 1
ATOM 1761 C C . GLN A 1 225 ? -11.070 -16.368 23.461 1.00 84.06 225 GLN A C 1
ATOM 1763 O O . GLN A 1 225 ? -11.674 -17.262 24.063 1.00 84.06 225 GLN A O 1
ATOM 1768 N N . PRO A 1 226 ? -11.592 -15.672 22.442 1.00 85.81 226 PRO A N 1
ATOM 1769 C CA . PRO A 1 226 ? -12.815 -16.086 21.790 1.00 85.81 226 PRO A CA 1
ATOM 1770 C C . PRO A 1 226 ? -12.558 -17.309 20.910 1.00 85.81 226 PRO A C 1
ATOM 1772 O O . PRO A 1 226 ? -11.445 -17.539 20.437 1.00 85.81 226 PRO A O 1
ATOM 1775 N N . ARG A 1 227 ? -13.621 -18.068 20.653 1.00 84.44 227 ARG A N 1
ATOM 1776 C CA . ARG A 1 227 ? -13.616 -19.154 19.672 1.00 84.44 227 ARG A CA 1
ATOM 1777 C C . ARG A 1 227 ? -13.643 -18.596 18.249 1.00 84.44 227 ARG A C 1
ATOM 1779 O O . ARG A 1 227 ? -12.960 -19.119 17.375 1.00 84.44 227 ARG A O 1
ATOM 1786 N N . LEU A 1 228 ? -14.446 -17.555 18.018 1.00 82.38 228 LEU A N 1
ATOM 1787 C CA . LEU A 1 228 ? -14.593 -16.897 16.718 1.00 82.38 228 LEU A CA 1
ATOM 1788 C C . LEU A 1 228 ? -14.762 -15.389 16.900 1.00 82.38 228 LEU A C 1
ATOM 1790 O O . LEU A 1 228 ? -15.482 -14.939 17.792 1.00 82.38 228 LEU A O 1
ATOM 1794 N N . LEU A 1 229 ? -14.144 -14.622 16.005 1.00 80.25 229 LEU A N 1
ATOM 1795 C CA . LEU A 1 229 ? -14.454 -13.213 15.795 1.00 80.25 229 LEU A CA 1
ATOM 1796 C C . LEU A 1 229 ? -15.268 -13.105 14.501 1.00 80.25 229 LEU A C 1
ATOM 1798 O O . LEU A 1 229 ? -14.754 -13.374 13.416 1.00 80.25 229 LEU A O 1
ATOM 1802 N N . CYS A 1 230 ? -16.539 -12.740 14.606 1.00 81.00 230 CYS A N 1
ATOM 1803 C CA . CYS A 1 230 ? -17.425 -12.609 13.457 1.00 81.00 230 CYS A CA 1
ATOM 1804 C C . CYS A 1 230 ? -17.350 -11.171 12.943 1.00 81.00 230 CYS A C 1
ATOM 1806 O O . CYS A 1 230 ? -17.834 -10.253 13.601 1.00 81.00 230 CYS A O 1
ATOM 1808 N N . GLY A 1 231 ? -16.748 -10.963 11.774 1.00 82.44 231 GLY A N 1
ATOM 1809 C CA . GLY A 1 231 ? -16.706 -9.664 11.102 1.00 82.44 231 GLY A CA 1
ATOM 1810 C C . GLY A 1 231 ? -17.813 -9.518 10.058 1.00 82.44 231 GLY A C 1
ATOM 1811 O O . GLY A 1 231 ? -18.133 -10.463 9.340 1.00 82.44 231 GLY A O 1
ATOM 1812 N N . ARG A 1 232 ? -18.375 -8.317 9.935 1.00 82.38 232 ARG A N 1
ATOM 1813 C CA . ARG A 1 232 ? -19.145 -7.872 8.775 1.00 82.38 232 ARG A CA 1
ATOM 1814 C C . ARG A 1 232 ? -18.243 -6.955 7.958 1.00 82.38 232 ARG A C 1
ATOM 1816 O O . ARG A 1 232 ? -17.960 -5.840 8.383 1.00 82.38 232 ARG A O 1
ATOM 1823 N N . LEU A 1 233 ? -17.778 -7.422 6.805 1.00 80.06 233 LEU A N 1
ATOM 1824 C CA . LEU A 1 233 ? -17.036 -6.564 5.885 1.00 80.06 233 LEU A CA 1
ATOM 1825 C C . LEU A 1 233 ? -17.920 -5.415 5.419 1.00 80.06 233 LEU A C 1
ATOM 1827 O O . LEU A 1 233 ? -19.138 -5.576 5.263 1.00 80.06 233 LEU A O 1
ATOM 1831 N N . ASP A 1 234 ? -17.295 -4.272 5.164 1.00 76.69 234 ASP A N 1
ATOM 1832 C CA . ASP A 1 234 ? -17.981 -3.249 4.405 1.00 76.69 234 ASP A CA 1
ATOM 1833 C C . ASP A 1 234 ? -18.375 -3.844 3.073 1.00 76.69 234 ASP A C 1
ATOM 1835 O O . ASP A 1 234 ? -17.587 -4.521 2.408 1.00 76.69 234 ASP A O 1
ATOM 1839 N N . ARG A 1 235 ? -19.610 -3.561 2.662 1.00 53.31 235 ARG A N 1
ATOM 1840 C CA . ARG A 1 235 ? -19.898 -3.670 1.243 1.00 53.31 235 ARG A CA 1
ATOM 1841 C C . ARG A 1 235 ? -18.892 -2.738 0.585 1.00 53.31 235 ARG A C 1
ATOM 1843 O O . ARG A 1 235 ? -18.890 -1.546 0.899 1.00 53.31 235 ARG A O 1
ATOM 1850 N N . CYS A 1 236 ? -18.053 -3.257 -0.309 1.00 40.34 236 CYS A N 1
ATOM 1851 C CA . CYS A 1 236 ? -17.471 -2.390 -1.320 1.00 40.34 236 CYS A CA 1
ATOM 1852 C C . CYS A 1 236 ? -18.620 -1.523 -1.843 1.00 40.34 236 CYS A C 1
ATOM 1854 O O . CYS A 1 236 ? -19.737 -2.010 -2.017 1.00 40.34 236 CYS A O 1
ATOM 1856 N N . SER A 1 237 ? -18.395 -0.228 -2.025 1.00 32.19 237 SER A N 1
ATOM 1857 C CA . SER A 1 237 ? -19.443 0.714 -2.435 1.00 32.19 237 SER A CA 1
ATOM 1858 C C . SER A 1 237 ? -20.085 0.364 -3.788 1.00 32.19 237 SER A C 1
ATOM 1860 O O . SER A 1 237 ? -21.001 1.047 -4.229 1.00 32.19 237 SER A O 1
ATOM 1862 N N . SER A 1 238 ? -19.676 -0.730 -4.426 1.00 31.45 238 SER A N 1
ATOM 1863 C CA . SER A 1 238 ? -20.503 -1.541 -5.303 1.00 31.45 238 SER A CA 1
ATOM 1864 C C . SER A 1 238 ? -21.084 -2.734 -4.521 1.00 31.45 238 SER A C 1
ATOM 1866 O O . SER A 1 238 ? -20.369 -3.699 -4.281 1.00 31.45 238 SER A O 1
ATOM 1868 N N . HIS A 1 239 ? -22.363 -2.679 -4.114 1.00 31.02 239 HIS A N 1
ATOM 1869 C CA . HIS A 1 239 ? -23.345 -3.794 -4.131 1.00 31.02 239 HIS A CA 1
ATOM 1870 C C . HIS A 1 239 ? -24.492 -3.595 -3.116 1.00 31.02 239 HIS A C 1
ATOM 1872 O O . HIS A 1 239 ? -24.364 -3.827 -1.910 1.00 31.02 239 HIS A O 1
ATOM 1878 N N . ARG A 1 240 ? -25.686 -3.258 -3.627 1.00 27.20 240 ARG A N 1
ATOM 1879 C CA . ARG A 1 240 ? -26.954 -3.587 -2.955 1.00 27.20 240 ARG A CA 1
ATOM 1880 C C . ARG A 1 240 ? -27.123 -5.108 -2.973 1.00 27.20 240 ARG A C 1
ATOM 1882 O O . ARG A 1 240 ? -26.801 -5.763 -3.958 1.00 27.20 240 ARG A O 1
ATOM 1889 N N . ALA A 1 241 ? -27.633 -5.661 -1.875 1.00 29.70 241 ALA A N 1
ATOM 1890 C CA . ALA A 1 241 ? -28.086 -7.046 -1.838 1.00 29.70 241 ALA A CA 1
ATOM 1891 C C . ALA A 1 241 ? -29.252 -7.196 -2.824 1.00 29.70 241 ALA A C 1
ATOM 1893 O O . ALA A 1 241 ? -30.295 -6.571 -2.646 1.00 29.70 241 ALA A O 1
ATOM 1894 N N . GLY A 1 242 ? -29.030 -7.969 -3.881 1.00 28.30 242 GLY A N 1
ATOM 1895 C CA . GLY A 1 242 ? -29.976 -8.161 -4.972 1.00 28.30 242 GLY A CA 1
ATOM 1896 C C . GLY A 1 242 ? -29.238 -8.124 -6.301 1.00 28.30 242 GLY A C 1
ATOM 1897 O O . GLY A 1 242 ? -29.062 -7.055 -6.867 1.00 28.30 242 GLY A O 1
ATOM 1898 N N . HIS A 1 243 ? -28.831 -9.304 -6.773 1.00 32.28 243 HIS A N 1
ATOM 1899 C CA . HIS A 1 243 ? -28.160 -9.538 -8.055 1.00 32.28 243 HIS A CA 1
ATOM 1900 C C . HIS A 1 243 ? -26.797 -8.848 -8.173 1.00 32.28 243 HIS A C 1
ATOM 1902 O O . HIS A 1 243 ? -26.686 -7.692 -8.574 1.00 32.28 243 HIS A O 1
ATOM 1908 N N . CYS A 1 244 ? -25.743 -9.605 -7.857 1.00 31.02 244 CYS A N 1
ATOM 1909 C CA . CYS A 1 244 ? -24.371 -9.232 -8.158 1.00 31.02 244 CYS A CA 1
ATOM 1910 C C . CYS A 1 244 ? -24.187 -9.067 -9.673 1.00 31.02 244 CYS A C 1
ATOM 1912 O O . CYS A 1 244 ? -23.842 -10.012 -10.382 1.00 31.02 244 CYS A O 1
ATOM 1914 N N . ARG A 1 245 ? -24.425 -7.863 -10.191 1.00 35.94 245 ARG A N 1
ATOM 1915 C CA . ARG A 1 245 ? -23.776 -7.408 -11.414 1.00 35.94 245 ARG A CA 1
ATOM 1916 C C . ARG A 1 245 ? -22.485 -6.741 -10.964 1.00 35.94 245 ARG A C 1
ATOM 1918 O O . ARG A 1 245 ? -22.493 -5.609 -10.493 1.00 35.94 245 ARG A O 1
ATOM 1925 N N . SER A 1 246 ? -21.394 -7.492 -11.087 1.00 44.41 246 SER A N 1
ATOM 1926 C CA . SER A 1 246 ? -20.039 -6.969 -11.272 1.00 44.41 246 SER A CA 1
ATOM 1927 C C . SER A 1 246 ? -20.076 -5.701 -12.140 1.00 44.41 246 SER A C 1
ATOM 1929 O O . SER A 1 246 ? -20.959 -5.592 -12.992 1.00 44.41 246 SER A O 1
ATOM 1931 N N . ASP A 1 247 ? -19.153 -4.750 -11.938 1.00 52.81 247 ASP A N 1
ATOM 1932 C CA . ASP A 1 247 ? -18.969 -3.565 -12.798 1.00 52.81 247 ASP A CA 1
ATOM 1933 C C . ASP A 1 247 ? -18.575 -4.007 -14.217 1.00 52.81 247 ASP A C 1
ATOM 1935 O O . ASP A 1 247 ? -17.419 -3.978 -14.638 1.00 52.81 247 ASP A O 1
ATOM 1939 N N . ALA A 1 248 ? -19.573 -4.515 -14.925 1.00 55.75 248 ALA A N 1
ATOM 1940 C CA . ALA A 1 248 ? -19.472 -5.263 -16.148 1.00 55.75 248 ALA A CA 1
ATOM 1941 C C . ALA A 1 248 ? -20.162 -4.449 -17.238 1.00 55.75 248 ALA A C 1
ATOM 1943 O O . ALA A 1 248 ? -21.368 -4.186 -17.190 1.00 55.75 248 ALA A O 1
ATOM 1944 N N . ARG A 1 249 ? -19.374 -3.996 -18.207 1.00 64.75 249 ARG A N 1
ATOM 1945 C CA . ARG A 1 249 ? -19.858 -3.290 -19.389 1.00 64.75 249 ARG A CA 1
ATOM 1946 C C . ARG A 1 249 ? -20.261 -4.309 -20.443 1.00 64.75 249 ARG A C 1
ATOM 1948 O O . ARG A 1 249 ? -19.542 -5.271 -20.688 1.00 64.75 249 ARG A O 1
ATOM 1955 N N . TRP A 1 250 ? -21.406 -4.076 -21.066 1.00 77.31 250 TRP A N 1
ATOM 1956 C CA . TRP A 1 250 ? -21.968 -4.925 -22.112 1.00 77.31 250 TRP A CA 1
ATOM 1957 C C . TRP A 1 250 ? -21.627 -4.337 -23.471 1.00 77.31 250 TRP A C 1
ATOM 1959 O O . TRP A 1 250 ? -21.594 -3.117 -23.627 1.00 77.31 250 TRP A O 1
ATOM 1969 N N . GLY A 1 251 ? -21.422 -5.196 -24.457 1.00 78.25 251 GLY A N 1
ATOM 1970 C CA . GLY A 1 251 ? -21.184 -4.780 -25.827 1.00 78.25 251 GLY A CA 1
ATOM 1971 C C . GLY A 1 251 ? -21.380 -5.923 -26.807 1.00 78.25 251 GLY A C 1
ATOM 1972 O O . GLY A 1 251 ? -21.826 -7.014 -26.448 1.00 78.25 251 GLY A O 1
ATOM 1973 N N . ARG A 1 252 ? -21.014 -5.669 -28.060 1.00 81.12 252 ARG A N 1
ATOM 1974 C CA . ARG A 1 252 ? -21.024 -6.663 -29.130 1.00 81.12 252 ARG A CA 1
ATOM 1975 C C . ARG A 1 252 ? -19.808 -6.445 -30.022 1.00 81.12 252 ARG A C 1
ATOM 1977 O O . ARG A 1 252 ? -19.495 -5.304 -30.349 1.00 81.12 252 ARG A O 1
ATOM 1984 N N . VAL A 1 253 ? -19.141 -7.527 -30.407 1.00 72.50 253 VAL A N 1
ATOM 1985 C CA . VAL A 1 253 ? -18.046 -7.528 -31.387 1.00 72.50 253 VAL A CA 1
ATOM 1986 C C . VAL A 1 253 ? -18.404 -8.548 -32.460 1.00 72.50 253 VAL A C 1
ATOM 1988 O O . VAL A 1 253 ? -18.515 -9.740 -32.176 1.00 72.50 253 VAL A O 1
ATOM 1991 N N . GLY A 1 254 ? -18.646 -8.070 -33.683 1.00 81.81 254 GLY A N 1
ATOM 1992 C CA . GLY A 1 254 ? -19.183 -8.900 -34.762 1.00 81.81 254 GLY A CA 1
ATOM 1993 C C . GLY A 1 254 ? -20.517 -9.537 -34.365 1.00 81.81 254 GLY A C 1
ATOM 1994 O O . GLY A 1 254 ? -21.453 -8.846 -33.956 1.00 81.81 254 GLY A O 1
ATOM 1995 N N . GLU A 1 255 ? -20.599 -10.863 -34.450 1.00 81.81 255 GLU A N 1
ATOM 1996 C CA . GLU A 1 255 ? -21.794 -11.618 -34.063 1.00 81.81 255 GLU A CA 1
ATOM 1997 C C . GLU A 1 255 ? -21.845 -11.980 -32.569 1.00 81.81 255 GLU A C 1
ATOM 1999 O O . GLU A 1 255 ? -22.886 -12.424 -32.084 1.00 81.81 255 GLU A O 1
ATOM 2004 N N . HIS A 1 256 ? -20.773 -11.728 -31.812 1.00 75.44 256 HIS A N 1
ATOM 2005 C CA . HIS A 1 256 ? -20.644 -12.149 -30.419 1.00 75.44 256 HIS A CA 1
ATOM 2006 C C . HIS A 1 256 ? -21.021 -11.039 -29.435 1.00 75.44 256 HIS A C 1
ATOM 2008 O O . HIS A 1 256 ? -20.517 -9.917 -29.504 1.00 75.44 256 HIS A O 1
ATOM 2014 N N . ASN A 1 257 ? -21.875 -11.370 -28.467 1.00 80.94 257 ASN A N 1
ATOM 2015 C CA . ASN A 1 257 ? -22.146 -10.503 -27.322 1.00 80.94 257 ASN A CA 1
ATOM 2016 C C . ASN A 1 257 ? -20.982 -10.594 -26.330 1.00 80.94 257 ASN A C 1
ATOM 2018 O O . ASN A 1 257 ? -20.556 -11.694 -25.978 1.00 80.94 257 ASN A O 1
ATOM 2022 N N . ILE A 1 258 ? -20.487 -9.445 -25.872 1.00 78.00 258 ILE A N 1
ATOM 2023 C CA . ILE A 1 258 ? -19.345 -9.350 -24.961 1.00 78.00 258 ILE A CA 1
ATOM 2024 C C . ILE A 1 258 ? -19.742 -8.693 -23.641 1.00 78.00 258 ILE A C 1
ATOM 2026 O O . ILE A 1 258 ? -20.584 -7.794 -23.592 1.00 78.00 258 ILE A O 1
ATOM 2030 N N . VAL A 1 259 ? -19.095 -9.136 -22.566 1.00 71.56 259 VAL A N 1
ATOM 2031 C CA . VAL A 1 259 ? -19.201 -8.543 -21.235 1.00 71.56 259 VAL A CA 1
ATOM 2032 C C . VAL A 1 259 ? -17.792 -8.362 -20.687 1.00 71.56 259 VAL A C 1
ATOM 2034 O O . VAL A 1 259 ? -17.048 -9.330 -20.567 1.00 71.56 259 VAL A O 1
ATOM 2037 N N . ILE A 1 260 ? -17.420 -7.122 -20.373 1.00 77.75 260 ILE A N 1
ATOM 2038 C CA . ILE A 1 260 ? -16.105 -6.758 -19.837 1.00 77.75 260 ILE A CA 1
ATOM 2039 C C . ILE A 1 260 ? -16.286 -6.360 -18.380 1.00 77.75 260 ILE A C 1
ATOM 2041 O O . ILE A 1 260 ? -16.944 -5.357 -18.118 1.00 77.75 260 ILE A O 1
ATOM 2045 N N . ALA A 1 261 ? -15.681 -7.091 -17.445 1.00 71.44 261 ALA A N 1
ATOM 2046 C CA . ALA A 1 261 ? -15.618 -6.677 -16.046 1.00 71.44 261 ALA A CA 1
ATOM 2047 C C . ALA A 1 261 ? -14.223 -6.171 -15.683 1.00 71.44 261 ALA A C 1
ATOM 2049 O O . ALA A 1 261 ? -13.219 -6.824 -15.968 1.00 71.44 261 ALA A O 1
ATOM 2050 N N . SER A 1 262 ? -14.178 -5.012 -15.031 1.00 70.81 262 SER A N 1
ATOM 2051 C CA . SER A 1 262 ? -12.953 -4.445 -14.473 1.00 70.81 262 SER A CA 1
ATOM 2052 C C . SER A 1 262 ? -12.825 -4.775 -12.992 1.00 70.81 262 SER A C 1
ATOM 2054 O O . SER A 1 262 ? -13.814 -4.777 -12.259 1.00 70.81 262 SER A O 1
ATOM 2056 N N . LEU A 1 263 ? -11.591 -4.985 -12.538 1.00 66.69 263 LEU A N 1
ATOM 2057 C CA . LEU A 1 263 ? -11.292 -5.019 -11.110 1.00 66.69 263 LEU A CA 1
ATOM 2058 C C . LEU A 1 263 ? -11.504 -3.634 -10.493 1.00 66.69 263 LEU A C 1
ATOM 2060 O O . LEU A 1 263 ? -11.371 -2.614 -11.173 1.00 66.69 263 LEU A O 1
ATOM 2064 N N . ALA A 1 264 ? -11.823 -3.601 -9.198 1.00 59.56 264 ALA A N 1
ATOM 2065 C CA . ALA A 1 264 ? -11.949 -2.350 -8.463 1.00 59.56 264 ALA A CA 1
ATOM 2066 C C . ALA A 1 264 ? -10.660 -1.518 -8.575 1.00 59.56 264 ALA A C 1
ATOM 2068 O O . ALA A 1 264 ? -9.553 -2.053 -8.662 1.00 59.56 264 ALA A O 1
ATOM 2069 N N . ALA A 1 265 ? -10.799 -0.193 -8.571 1.00 41.06 265 ALA A N 1
ATOM 2070 C CA . ALA A 1 265 ? -9.665 0.708 -8.733 1.00 41.06 265 ALA A CA 1
ATOM 2071 C C . ALA A 1 265 ? -8.570 0.428 -7.685 1.00 41.06 265 ALA A C 1
ATOM 2073 O O . ALA A 1 265 ? -8.831 0.427 -6.484 1.00 41.06 265 ALA A O 1
ATOM 2074 N N . GLY A 1 266 ? -7.336 0.201 -8.150 1.00 42.81 266 GLY A N 1
ATOM 2075 C CA . GLY A 1 266 ? -6.194 -0.148 -7.295 1.00 42.81 266 GLY A CA 1
ATOM 2076 C C . GLY A 1 266 ? -6.057 -1.640 -6.971 1.00 42.81 266 GLY A C 1
ATOM 2077 O O . GLY A 1 266 ? -5.096 -2.018 -6.307 1.00 42.81 266 GLY A O 1
ATOM 2078 N N . VAL A 1 267 ? -6.964 -2.489 -7.463 1.00 49.41 267 VAL A N 1
ATOM 2079 C CA . VAL A 1 267 ? -6.931 -3.944 -7.281 1.00 49.41 267 VAL A CA 1
ATOM 2080 C C . VAL A 1 267 ? -6.400 -4.614 -8.551 1.00 49.41 267 VAL A C 1
ATOM 2082 O O . VAL A 1 267 ? -6.935 -4.426 -9.640 1.00 49.41 267 VAL A O 1
ATOM 2085 N N . TYR A 1 268 ? -5.350 -5.421 -8.408 1.00 61.50 268 TYR A N 1
ATOM 2086 C CA . TYR A 1 268 ? -4.743 -6.213 -9.481 1.00 61.50 268 TYR A CA 1
ATOM 2087 C C . TYR A 1 268 ? -4.404 -7.625 -8.982 1.00 61.50 268 TYR A C 1
ATOM 2089 O O . TYR A 1 268 ? -4.495 -7.909 -7.787 1.00 61.50 268 TYR A O 1
ATOM 2097 N N . GLY A 1 269 ? -4.028 -8.515 -9.902 1.00 60.31 269 GLY A N 1
ATOM 2098 C CA . GLY A 1 269 ? -3.596 -9.880 -9.592 1.00 60.31 269 GLY A CA 1
ATOM 2099 C C . GLY A 1 269 ? -4.562 -10.966 -10.068 1.00 60.31 269 GLY A C 1
ATOM 2100 O O . GLY A 1 269 ? -5.759 -10.738 -10.260 1.00 60.31 269 GLY A O 1
ATOM 2101 N N . THR A 1 270 ? -4.015 -12.170 -10.253 1.00 61.53 270 THR A N 1
ATOM 2102 C CA . THR A 1 270 ? -4.718 -13.352 -10.783 1.00 61.53 270 THR A CA 1
ATOM 2103 C C . THR A 1 270 ? -5.921 -13.744 -9.934 1.00 61.53 270 THR A C 1
ATOM 2105 O O . THR A 1 270 ? -6.948 -14.152 -10.471 1.00 61.53 270 THR A O 1
ATOM 2108 N N . THR A 1 271 ? -5.843 -13.554 -8.618 1.00 57.78 271 THR A N 1
ATOM 2109 C CA . THR A 1 271 ? -6.921 -13.958 -7.718 1.00 57.78 271 THR A CA 1
ATOM 2110 C C . THR A 1 271 ? -8.129 -13.031 -7.764 1.00 57.78 271 THR A C 1
ATOM 2112 O O . THR A 1 271 ? -9.253 -13.505 -7.884 1.00 57.78 271 THR A O 1
ATOM 2115 N N . SER A 1 272 ? -7.915 -11.715 -7.766 1.00 61.41 272 SER A N 1
ATOM 2116 C CA . SER A 1 272 ? -8.994 -10.730 -7.927 1.00 61.41 272 SER A CA 1
ATOM 2117 C C . SER A 1 272 ? -9.711 -10.898 -9.275 1.00 61.41 272 SER A C 1
ATOM 2119 O O . SER A 1 272 ? -10.936 -10.759 -9.366 1.00 61.41 272 SER A O 1
ATOM 2121 N N . ALA A 1 273 ? -8.955 -11.256 -10.321 1.00 63.38 273 ALA A N 1
ATOM 2122 C CA . ALA A 1 273 ? -9.496 -11.600 -11.633 1.00 63.38 273 ALA A CA 1
ATOM 2123 C C . ALA A 1 273 ? -10.331 -12.888 -11.610 1.00 63.38 273 ALA A C 1
ATOM 2125 O O . ALA A 1 273 ? -11.443 -12.892 -12.137 1.00 63.38 273 ALA A O 1
ATOM 2126 N N . ALA A 1 274 ? -9.854 -13.944 -10.944 1.00 58.25 274 ALA A N 1
ATOM 2127 C CA . ALA A 1 274 ? -10.605 -15.187 -10.772 1.00 58.25 274 ALA A CA 1
ATOM 2128 C C . ALA A 1 274 ? -11.927 -14.965 -10.012 1.00 58.25 274 ALA A C 1
ATOM 2130 O O . ALA A 1 274 ? -12.970 -15.440 -10.453 1.00 58.25 274 ALA A O 1
ATOM 2131 N N . THR A 1 275 ? -11.923 -14.171 -8.936 1.00 58.22 275 THR A N 1
ATOM 2132 C CA . THR A 1 275 ? -13.139 -13.795 -8.188 1.00 58.22 275 THR A CA 1
ATOM 2133 C C . THR A 1 275 ? -14.169 -13.084 -9.065 1.00 58.22 275 THR A C 1
ATOM 2135 O O . THR A 1 275 ? -15.366 -13.394 -9.029 1.00 58.22 275 THR A O 1
ATOM 2138 N N . THR A 1 276 ? -13.705 -12.137 -9.880 1.00 66.06 276 THR A N 1
ATOM 2139 C CA . THR A 1 276 ? -14.566 -11.370 -10.787 1.00 66.06 276 THR A CA 1
ATOM 2140 C C . THR A 1 276 ? -15.146 -12.265 -11.885 1.00 66.06 276 THR A C 1
ATOM 2142 O O . THR A 1 276 ? -16.338 -12.172 -12.186 1.00 66.06 276 THR A O 1
ATOM 2145 N N . ALA A 1 277 ? -14.341 -13.183 -12.430 1.00 64.06 277 ALA A N 1
ATOM 2146 C CA . ALA A 1 277 ? -14.768 -14.159 -13.430 1.00 64.06 277 ALA A CA 1
ATOM 2147 C C . ALA A 1 277 ? -15.798 -15.159 -12.875 1.00 64.06 277 ALA A C 1
ATOM 2149 O O . ALA A 1 277 ? -16.837 -15.371 -13.498 1.00 64.06 277 ALA A O 1
ATOM 2150 N N . SER A 1 278 ? -15.572 -15.715 -11.682 1.00 61.50 278 SER A N 1
ATOM 2151 C CA . SER A 1 278 ? -16.519 -16.630 -11.026 1.00 61.50 278 SER A CA 1
ATOM 2152 C C . SER A 1 278 ? -17.869 -15.965 -10.750 1.00 61.50 278 SER A C 1
ATOM 2154 O O . SER A 1 278 ? -18.918 -16.561 -10.992 1.00 61.50 278 SER A O 1
ATOM 2156 N N . SER A 1 279 ? -17.857 -14.703 -10.311 1.00 61.84 279 SER A N 1
ATOM 2157 C CA . SER A 1 279 ? -19.084 -13.925 -10.087 1.00 61.84 279 SER A CA 1
ATOM 2158 C C . SER A 1 279 ? -19.843 -13.652 -11.392 1.00 61.84 279 SER A C 1
ATOM 2160 O O . SER A 1 279 ? -21.068 -13.741 -11.428 1.00 61.84 279 SER A O 1
ATOM 2162 N N . LEU A 1 280 ? -19.124 -13.360 -12.482 1.00 68.00 280 LEU A N 1
ATOM 2163 C CA . LEU A 1 280 ? -19.704 -13.186 -13.816 1.00 68.00 280 LEU A CA 1
ATOM 2164 C C . LEU A 1 280 ? -20.374 -14.464 -14.327 1.00 68.00 280 LEU A C 1
ATOM 2166 O O . LEU A 1 280 ? -21.505 -14.397 -14.795 1.00 68.00 280 LEU A O 1
ATOM 2170 N N . LEU A 1 281 ? -19.698 -15.611 -14.218 1.00 64.25 281 LEU A N 1
ATOM 2171 C CA . LEU A 1 281 ? -20.220 -16.905 -14.670 1.00 64.25 281 LEU A CA 1
ATOM 2172 C C . LEU A 1 281 ? -21.488 -17.310 -13.906 1.00 64.25 281 LEU A C 1
ATOM 2174 O O . LEU A 1 281 ? -22.426 -17.823 -14.509 1.00 64.25 281 LEU A O 1
ATOM 2178 N N . ALA A 1 282 ? -21.547 -17.030 -12.600 1.00 65.44 282 ALA A N 1
ATOM 2179 C CA . ALA A 1 282 ? -22.734 -17.291 -11.786 1.00 65.44 282 ALA A CA 1
ATOM 2180 C C . ALA A 1 282 ? -23.934 -16.416 -12.191 1.00 65.44 282 ALA A C 1
ATOM 2182 O O . ALA A 1 282 ? -25.068 -16.890 -12.226 1.00 65.44 282 ALA A O 1
ATOM 2183 N N . SER A 1 283 ? -23.691 -15.143 -12.513 1.00 65.94 283 SER A N 1
ATOM 2184 C CA . SER A 1 283 ? -24.741 -14.202 -12.919 1.00 65.94 283 SER A CA 1
ATOM 2185 C C . SER A 1 283 ? -25.140 -14.330 -14.393 1.00 65.94 283 SER A C 1
ATOM 2187 O O . SER A 1 283 ? -26.202 -13.838 -14.781 1.00 65.94 283 SER A O 1
ATOM 2189 N N . LEU A 1 284 ? -24.295 -14.947 -15.226 1.00 73.44 284 LEU A N 1
ATOM 2190 C CA . LEU A 1 284 ? -24.470 -15.032 -16.674 1.00 73.44 284 LEU A CA 1
ATOM 2191 C C . LEU A 1 284 ? -24.205 -16.442 -17.198 1.00 73.44 284 LEU A C 1
ATOM 2193 O O . LEU A 1 284 ? -23.140 -16.708 -17.757 1.00 73.44 284 LEU A O 1
ATOM 2197 N N . PRO A 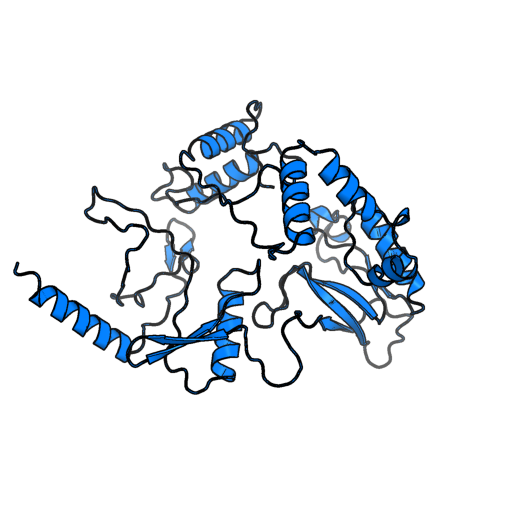1 285 ? -25.213 -17.329 -17.110 1.00 72.38 285 PRO A N 1
ATOM 2198 C CA . PRO A 1 285 ? -25.076 -18.705 -17.576 1.00 72.38 285 PRO A CA 1
ATOM 2199 C C . PRO A 1 285 ? -24.876 -18.811 -19.097 1.00 72.38 285 PRO A C 1
ATOM 2201 O O . PRO A 1 285 ? -24.411 -19.836 -19.578 1.00 72.38 285 PRO A O 1
ATOM 2204 N N . SER A 1 286 ? -25.186 -17.759 -19.866 1.00 77.06 286 SER A N 1
ATOM 2205 C CA . SER A 1 286 ? -24.935 -17.694 -21.315 1.00 77.06 286 SER A CA 1
ATOM 2206 C C . SER A 1 286 ? -23.474 -17.386 -21.687 1.00 77.06 286 SER A C 1
ATOM 2208 O O . SER A 1 286 ? -23.169 -17.271 -22.876 1.00 77.06 286 SER A O 1
ATOM 2210 N N . ILE A 1 287 ? -22.569 -17.194 -20.718 1.00 75.62 287 ILE A N 1
ATOM 2211 C CA . ILE A 1 287 ? -21.134 -17.054 -20.998 1.00 75.62 287 ILE A CA 1
ATOM 2212 C C . ILE A 1 287 ? -20.569 -18.437 -21.331 1.00 75.62 287 ILE A C 1
ATOM 2214 O O . ILE A 1 287 ? -20.478 -19.308 -20.474 1.00 75.62 287 ILE A O 1
ATOM 2218 N N . HIS A 1 288 ? -20.145 -18.612 -22.581 1.00 69.56 288 HIS A N 1
ATOM 2219 C CA . HIS A 1 288 ? -19.548 -19.863 -23.065 1.00 69.56 288 HIS A CA 1
ATOM 2220 C C . HIS A 1 288 ? -18.016 -19.812 -23.120 1.00 69.56 288 HIS A C 1
ATOM 2222 O O . HIS A 1 288 ? -17.358 -20.850 -23.122 1.00 69.56 288 HIS A O 1
ATOM 2228 N N . VAL A 1 289 ? -17.441 -18.607 -23.182 1.00 72.31 289 VAL A N 1
ATOM 2229 C CA . VAL A 1 289 ? -15.998 -18.374 -23.303 1.00 72.31 289 VAL A CA 1
ATOM 2230 C C . VAL A 1 289 ? -15.614 -17.189 -22.422 1.00 72.31 289 VAL A C 1
ATOM 2232 O O . VAL A 1 289 ? -16.224 -16.125 -22.515 1.00 72.31 289 VAL A O 1
ATOM 2235 N N . GLY A 1 290 ? -14.603 -17.374 -21.573 1.00 70.19 290 GLY A N 1
ATOM 2236 C CA . GLY A 1 290 ? -13.992 -16.310 -20.779 1.00 70.19 290 GLY A CA 1
ATOM 2237 C C . GLY A 1 290 ? -12.608 -15.964 -21.320 1.00 70.19 290 GLY A C 1
ATOM 2238 O O . GLY A 1 290 ? -11.784 -16.857 -21.504 1.00 70.19 290 GLY A O 1
ATOM 2239 N N . LEU A 1 291 ? -12.353 -14.678 -21.557 1.00 70.94 291 LEU A N 1
ATOM 2240 C CA . LEU A 1 291 ? -11.036 -14.163 -21.934 1.00 70.94 291 LEU A CA 1
ATOM 2241 C C . LEU A 1 291 ? -10.473 -13.358 -20.763 1.00 70.94 291 LEU A C 1
ATOM 2243 O O . LEU A 1 291 ? -11.083 -12.384 -20.323 1.00 70.94 291 LEU A O 1
ATOM 2247 N N . LEU A 1 292 ? -9.320 -13.778 -20.245 1.00 65.75 292 LEU A N 1
ATOM 2248 C CA . LEU A 1 292 ? -8.611 -13.043 -19.203 1.00 65.75 292 LEU A CA 1
ATOM 2249 C C . LEU A 1 292 ? -7.684 -12.022 -19.861 1.00 65.75 292 LEU A C 1
ATOM 2251 O O . LEU A 1 292 ? -6.753 -12.395 -20.569 1.00 65.75 292 LEU A O 1
ATOM 2255 N N . VAL A 1 293 ? -7.912 -10.741 -19.583 1.00 64.12 293 VAL A N 1
ATOM 2256 C CA . VAL A 1 293 ? -7.005 -9.668 -19.997 1.00 64.12 293 VAL A CA 1
ATOM 2257 C C . VAL A 1 293 ? -6.064 -9.370 -18.836 1.00 64.12 293 VAL A C 1
ATOM 2259 O O . VAL A 1 293 ? -6.495 -8.946 -17.764 1.00 64.12 293 VAL A O 1
ATOM 2262 N N . GLY A 1 294 ? -4.778 -9.634 -19.042 1.00 56.91 294 GLY A N 1
ATOM 2263 C CA . GLY A 1 294 ? -3.710 -9.361 -18.087 1.00 56.91 294 GLY A CA 1
ATOM 2264 C C . GLY A 1 294 ? -2.635 -8.473 -18.701 1.00 56.91 294 GLY A C 1
ATOM 2265 O O . GLY A 1 294 ? -2.592 -8.269 -19.912 1.00 56.91 294 GLY A O 1
ATOM 2266 N N . ILE A 1 295 ? -1.750 -7.949 -17.857 1.00 56.94 295 ILE A N 1
ATOM 2267 C CA . ILE A 1 295 ? -0.564 -7.223 -18.316 1.00 56.94 295 ILE A CA 1
ATOM 2268 C C . ILE A 1 295 ? 0.473 -8.273 -18.727 1.00 56.94 295 ILE A C 1
ATOM 2270 O O . ILE A 1 295 ? 1.043 -8.948 -17.871 1.00 56.94 295 ILE A O 1
ATOM 2274 N N . GLY A 1 296 ? 0.681 -8.438 -20.031 1.00 51.19 296 GLY A N 1
ATOM 2275 C CA . GLY A 1 296 ? 1.779 -9.225 -20.588 1.00 51.19 296 GLY A CA 1
ATOM 2276 C C . GLY A 1 296 ? 2.992 -8.334 -20.849 1.00 51.19 296 GLY A C 1
ATOM 2277 O O . GLY A 1 296 ? 2.845 -7.238 -21.384 1.00 51.19 296 GLY A O 1
ATOM 2278 N N . GLY A 1 297 ? 4.185 -8.784 -20.461 1.00 51.34 297 GLY A N 1
ATOM 2279 C CA . GLY A 1 297 ? 5.442 -8.171 -20.893 1.00 51.34 297 GLY A CA 1
ATOM 2280 C C . GLY A 1 297 ? 5.956 -8.890 -22.137 1.00 51.34 297 GLY A C 1
ATOM 2281 O O . GLY A 1 297 ? 6.224 -10.086 -22.067 1.00 51.34 297 GLY A O 1
ATOM 2282 N N . GLY A 1 298 ? 6.072 -8.183 -23.260 1.00 51.22 298 GLY A N 1
ATOM 2283 C CA . GLY A 1 298 ? 6.716 -8.676 -24.479 1.00 51.22 298 GLY A CA 1
ATOM 2284 C C . GLY A 1 298 ? 8.120 -8.092 -24.613 1.00 51.22 298 GLY A C 1
ATOM 2285 O O . GLY A 1 298 ? 8.330 -6.924 -24.287 1.00 51.22 298 GLY A O 1
ATOM 2286 N N . ILE A 1 299 ? 9.076 -8.900 -25.066 1.00 47.19 299 ILE A N 1
ATOM 2287 C CA . ILE A 1 299 ? 10.402 -8.428 -25.480 1.00 47.19 299 ILE A CA 1
ATOM 2288 C C . ILE A 1 299 ? 10.424 -8.494 -26.999 1.00 47.19 299 ILE A C 1
ATOM 2290 O O . ILE A 1 299 ? 10.337 -9.590 -27.548 1.00 47.19 299 ILE A O 1
ATOM 2294 N N . THR A 1 300 ? 10.558 -7.353 -27.669 1.00 49.44 300 THR A N 1
ATOM 2295 C CA . THR A 1 300 ? 10.918 -7.337 -29.089 1.00 49.44 300 THR A CA 1
ATOM 2296 C C . THR A 1 300 ? 12.351 -7.841 -29.219 1.00 49.44 300 THR A C 1
ATOM 2298 O O . THR A 1 300 ? 13.251 -7.257 -28.609 1.00 49.44 300 THR A O 1
ATOM 2301 N N . ARG A 1 301 ? 12.580 -8.871 -30.029 1.00 59.94 301 ARG A N 1
ATOM 2302 C CA . ARG A 1 301 ? 13.912 -9.299 -30.475 1.00 59.94 301 ARG A CA 1
ATOM 2303 C C . ARG A 1 301 ? 13.969 -9.249 -32.001 1.00 59.94 301 ARG A C 1
ATOM 2305 O O . ARG A 1 301 ? 13.805 -10.277 -32.656 1.00 59.94 301 ARG A O 1
ATOM 2312 N N . PRO A 1 302 ? 14.130 -8.051 -32.589 1.00 55.09 302 PRO A N 1
ATOM 2313 C CA . PRO A 1 302 ? 14.158 -7.890 -34.044 1.00 55.09 302 PRO A CA 1
ATOM 2314 C C . PRO A 1 302 ? 15.347 -8.615 -34.693 1.00 55.09 302 PRO A C 1
ATOM 2316 O O . PRO A 1 302 ? 15.307 -8.955 -35.866 1.00 55.09 302 PRO A O 1
ATOM 2319 N N . ASP A 1 303 ? 16.403 -8.852 -33.919 1.00 75.06 303 ASP A N 1
ATOM 2320 C CA . ASP A 1 303 ? 17.592 -9.623 -34.270 1.00 75.06 303 ASP A CA 1
ATOM 2321 C C . ASP A 1 303 ? 17.342 -11.138 -34.369 1.00 75.06 303 ASP A C 1
ATOM 2323 O O . ASP A 1 303 ? 18.086 -11.832 -35.058 1.00 75.06 303 ASP A O 1
ATOM 2327 N N . GLU A 1 304 ? 16.280 -11.640 -33.732 1.00 67.50 304 GLU A N 1
ATOM 2328 C CA . GLU A 1 304 ? 15.840 -13.043 -33.771 1.00 67.50 304 GLU A CA 1
ATOM 2329 C C . GLU A 1 304 ? 14.532 -13.230 -34.573 1.00 67.50 304 GLU A C 1
ATOM 2331 O O . GLU A 1 304 ? 13.894 -14.273 -34.466 1.00 67.50 304 GLU A O 1
ATOM 2336 N N . ASP A 1 305 ? 14.121 -12.226 -35.359 1.00 63.19 305 ASP A N 1
ATOM 2337 C CA . ASP A 1 305 ? 12.856 -12.190 -36.123 1.00 63.19 305 ASP A CA 1
ATOM 2338 C C . ASP A 1 305 ? 11.585 -12.307 -35.248 1.00 63.19 305 ASP A C 1
ATOM 2340 O O . ASP A 1 305 ? 10.523 -12.764 -35.666 1.00 63.19 305 ASP A O 1
ATOM 2344 N N . LEU A 1 306 ? 11.691 -11.873 -33.987 1.00 61.94 306 LEU A N 1
ATOM 2345 C CA . LEU A 1 306 ? 10.619 -11.876 -32.989 1.00 61.94 306 LEU A CA 1
ATOM 2346 C C . LEU A 1 306 ? 10.254 -10.430 -32.613 1.00 61.94 306 LEU A C 1
ATOM 2348 O O . LEU A 1 306 ? 10.454 -9.974 -31.484 1.00 61.94 306 LEU A O 1
ATOM 2352 N N . ASP A 1 307 ? 9.735 -9.676 -33.580 1.00 67.62 307 ASP A N 1
ATOM 2353 C CA . ASP A 1 307 ? 9.380 -8.256 -33.440 1.00 67.62 307 ASP A CA 1
ATOM 2354 C C . ASP A 1 307 ? 7.935 -8.054 -32.944 1.00 67.62 307 ASP A C 1
ATOM 2356 O O . ASP A 1 307 ? 7.055 -7.637 -33.688 1.00 67.62 307 ASP A O 1
ATOM 2360 N N . ILE A 1 308 ? 7.679 -8.378 -31.671 1.00 67.25 308 ILE A N 1
ATOM 2361 C CA . ILE A 1 308 ? 6.358 -8.219 -31.029 1.00 67.25 308 ILE A CA 1
ATOM 2362 C C . ILE A 1 308 ? 6.249 -6.840 -30.362 1.00 67.25 308 ILE A C 1
ATOM 2364 O O . ILE A 1 308 ? 6.816 -6.619 -29.289 1.00 67.25 308 ILE A O 1
ATOM 2368 N N . ARG A 1 309 ? 5.491 -5.914 -30.950 1.00 69.62 309 ARG A N 1
ATOM 2369 C CA . ARG A 1 309 ? 5.372 -4.509 -30.527 1.00 69.62 309 ARG A CA 1
ATOM 2370 C C . ARG A 1 309 ? 4.086 -4.219 -29.751 1.00 69.62 309 ARG A C 1
ATOM 2372 O O . ARG A 1 309 ? 3.127 -4.990 -29.727 1.00 69.62 309 ARG A O 1
ATOM 2379 N N . LEU A 1 310 ? 4.050 -3.053 -29.097 1.00 59.75 310 LEU A N 1
ATOM 2380 C CA . LEU A 1 310 ? 2.853 -2.577 -28.400 1.00 59.75 310 LEU A CA 1
ATOM 2381 C C . LEU A 1 310 ? 1.728 -2.313 -29.415 1.00 59.75 310 LEU A C 1
ATOM 2383 O O . LEU A 1 310 ? 1.799 -1.355 -30.180 1.00 59.75 310 LEU A O 1
ATOM 2387 N N . GLY A 1 311 ? 0.687 -3.145 -29.376 1.00 56.38 311 GLY A N 1
ATOM 2388 C CA . GLY A 1 311 ? -0.433 -3.113 -30.322 1.00 56.38 311 GLY A CA 1
ATOM 2389 C C . GLY A 1 311 ? -0.603 -4.416 -31.104 1.00 56.38 311 GLY A C 1
ATOM 2390 O O . GLY A 1 311 ? -1.691 -4.650 -31.629 1.00 56.38 311 GLY A O 1
ATOM 2391 N N . ASP A 1 312 ? 0.415 -5.279 -31.116 1.00 65.38 312 ASP A N 1
ATOM 2392 C CA . ASP A 1 312 ? 0.348 -6.576 -31.785 1.00 65.38 312 ASP A CA 1
ATOM 2393 C C . ASP A 1 312 ? -0.475 -7.585 -30.978 1.00 65.38 312 ASP A C 1
ATOM 2395 O O . ASP A 1 312 ? -0.489 -7.587 -29.742 1.00 65.38 312 ASP A O 1
ATOM 2399 N N . ILE A 1 313 ? -1.166 -8.471 -31.696 1.00 67.38 313 ILE A N 1
ATOM 2400 C CA . ILE A 1 313 ? -1.939 -9.565 -31.110 1.00 67.38 313 ILE A CA 1
ATOM 2401 C C . ILE A 1 313 ? -1.105 -10.837 -31.220 1.00 67.38 313 ILE A C 1
ATOM 2403 O O . ILE A 1 313 ? -0.956 -11.402 -32.300 1.00 67.38 313 ILE A O 1
ATOM 2407 N N . VAL A 1 314 ? -0.586 -11.305 -30.087 1.00 68.94 314 VAL A N 1
ATOM 2408 C CA . VAL A 1 314 ? 0.121 -12.587 -30.005 1.00 68.94 314 VAL A CA 1
ATOM 2409 C C . VAL A 1 314 ? -0.889 -13.687 -29.719 1.00 68.94 314 VAL A C 1
ATOM 2411 O O . VAL A 1 314 ? -1.614 -13.631 -28.723 1.00 68.94 314 VAL A O 1
ATOM 2414 N N . VAL A 1 315 ? -0.917 -14.702 -30.577 1.00 72.19 315 VAL A N 1
ATOM 2415 C CA . VAL A 1 315 ? -1.763 -15.883 -30.403 1.00 72.19 315 VAL A CA 1
ATOM 2416 C C . VAL A 1 315 ? -0.865 -17.102 -30.271 1.00 72.19 315 VAL A C 1
ATOM 2418 O O . VAL A 1 315 ? 0.011 -17.319 -31.101 1.00 72.19 315 VAL A O 1
ATOM 2421 N N . SER A 1 316 ? -1.062 -17.881 -29.212 1.00 73.75 316 SER A N 1
ATOM 2422 C CA . SER A 1 316 ? -0.306 -19.103 -28.957 1.00 73.75 316 SER A CA 1
ATOM 2423 C C . SER A 1 316 ? -1.218 -20.325 -28.962 1.00 73.75 316 SER A C 1
ATOM 2425 O O . SER A 1 316 ? -2.389 -20.252 -28.579 1.00 73.75 316 SER A O 1
ATOM 2427 N N . GLU A 1 317 ? -0.671 -21.465 -29.377 1.00 76.81 317 GLU A N 1
ATOM 2428 C CA . GLU A 1 317 ? -1.380 -22.741 -29.429 1.00 76.81 317 GLU A CA 1
ATOM 2429 C C . GLU A 1 317 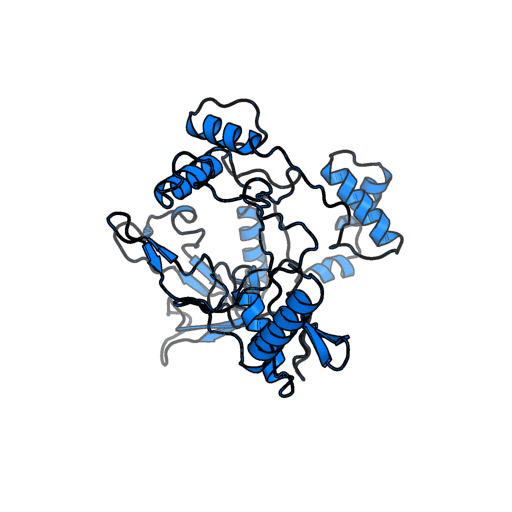? -0.755 -23.777 -28.487 1.00 76.81 317 GLU A C 1
ATOM 2431 O O . GLU A 1 317 ? 0.424 -23.671 -28.140 1.00 76.81 317 GLU A O 1
ATOM 2436 N N . PRO A 1 318 ? -1.530 -24.770 -28.020 1.00 82.44 318 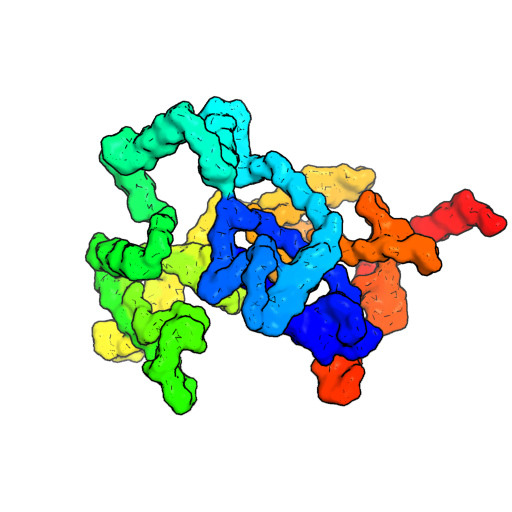PRO A N 1
ATOM 2437 C CA . PRO A 1 318 ? -0.987 -25.866 -27.230 1.00 82.44 318 PRO A CA 1
ATOM 2438 C C . PRO A 1 318 ? 0.096 -26.636 -27.991 1.00 82.44 318 PRO A C 1
ATOM 2440 O O . PRO A 1 318 ? -0.185 -27.201 -29.042 1.00 82.44 318 PRO A O 1
ATOM 2443 N N . ASP A 1 319 ? 1.293 -26.735 -27.411 1.00 74.50 319 ASP A N 1
ATOM 2444 C CA . ASP A 1 319 ? 2.374 -27.575 -27.934 1.00 74.50 319 ASP A CA 1
ATOM 2445 C C . ASP A 1 319 ? 2.874 -28.560 -26.875 1.00 74.50 319 ASP A C 1
ATOM 2447 O O . ASP A 1 319 ? 3.228 -28.173 -25.751 1.00 74.50 319 ASP A O 1
ATOM 2451 N N . GLY A 1 320 ? 2.891 -29.841 -27.259 1.00 75.25 320 GLY A N 1
ATOM 2452 C CA . GLY A 1 320 ? 3.367 -30.986 -26.493 1.00 75.25 320 GLY A CA 1
ATOM 2453 C C . GLY A 1 320 ? 2.875 -31.005 -25.048 1.00 75.25 320 GLY A C 1
ATOM 2454 O O . GLY A 1 320 ? 1.829 -31.561 -24.717 1.00 75.25 320 GLY A O 1
ATOM 2455 N N . THR A 1 321 ? 3.674 -30.416 -24.158 1.00 66.69 321 THR A N 1
ATOM 2456 C CA . THR A 1 321 ? 3.408 -30.397 -22.718 1.00 66.69 321 THR A CA 1
ATOM 2457 C C . THR A 1 321 ? 2.662 -29.151 -22.237 1.00 66.69 321 THR A C 1
ATOM 2459 O O . THR A 1 321 ? 2.338 -29.093 -21.057 1.00 66.69 321 THR A O 1
ATOM 2462 N N . THR A 1 322 ? 2.410 -28.134 -23.056 1.00 71.38 322 THR A N 1
ATOM 2463 C CA . THR A 1 322 ? 1.814 -26.854 -22.628 1.00 71.38 322 THR A CA 1
ATOM 2464 C C . THR A 1 322 ? 0.399 -26.682 -23.176 1.00 71.38 322 THR A C 1
ATOM 2466 O O . THR A 1 322 ? 0.071 -27.171 -24.250 1.00 71.38 322 THR A O 1
ATOM 2469 N N . GLY A 1 323 ? -0.459 -25.962 -22.448 1.00 70.06 323 GLY A N 1
ATOM 2470 C CA . GLY A 1 323 ? -1.788 -25.574 -22.937 1.00 70.06 323 GLY A CA 1
ATOM 2471 C C . GLY A 1 323 ? -1.774 -24.357 -23.867 1.00 70.06 323 GLY A C 1
ATOM 2472 O O . GLY A 1 323 ? -2.823 -23.768 -24.085 1.00 70.06 323 GLY A O 1
ATOM 2473 N N . GLY A 1 324 ? -0.602 -23.941 -24.355 1.00 72.00 324 GLY A N 1
ATOM 2474 C CA . GLY A 1 324 ? -0.405 -22.768 -25.210 1.00 72.00 324 GLY A CA 1
ATOM 2475 C C . GLY A 1 324 ? -0.062 -21.492 -24.449 1.00 72.00 324 GLY A C 1
ATOM 2476 O O . GLY A 1 324 ? 0.621 -20.630 -24.986 1.00 72.00 324 GLY A O 1
ATOM 2477 N N . VAL A 1 325 ? -0.420 -21.380 -23.166 1.00 71.94 325 VAL A N 1
ATOM 2478 C CA . VAL A 1 325 ? -0.002 -20.258 -22.306 1.00 71.94 325 VAL A CA 1
ATOM 2479 C C . VAL A 1 325 ? 0.829 -20.774 -21.134 1.00 71.94 325 VAL A C 1
ATOM 2481 O O . VAL A 1 325 ? 0.391 -21.626 -20.355 1.00 71.94 325 VAL A O 1
ATOM 2484 N N . CYS A 1 326 ? 2.041 -20.239 -20.992 1.00 66.81 326 CYS A N 1
ATOM 2485 C CA . CYS A 1 326 ? 2.974 -20.589 -19.924 1.00 66.81 326 CYS A CA 1
ATOM 2486 C C . CYS A 1 326 ? 2.955 -19.527 -18.819 1.00 66.81 326 CYS A C 1
ATOM 2488 O O . CYS A 1 326 ? 3.559 -18.467 -18.958 1.00 66.81 326 CYS A O 1
ATOM 2490 N N . GLN A 1 327 ? 2.287 -19.820 -17.699 1.00 63.22 327 GLN A N 1
ATOM 2491 C CA . GLN A 1 327 ? 2.291 -18.937 -16.531 1.00 63.22 327 GLN A CA 1
ATOM 2492 C C . GLN A 1 327 ? 3.584 -19.105 -15.721 1.00 63.22 327 GLN A C 1
ATOM 2494 O O . GLN A 1 327 ? 3.913 -20.206 -15.272 1.00 63.22 327 GLN A O 1
ATOM 2499 N N . TYR A 1 328 ? 4.286 -17.993 -15.511 1.00 58.91 328 TYR A N 1
ATOM 2500 C CA . TYR A 1 328 ? 5.593 -17.928 -14.853 1.00 58.91 328 TYR A CA 1
ATOM 2501 C C . TYR A 1 328 ? 5.604 -18.569 -13.449 1.00 58.91 328 TYR A C 1
ATOM 2503 O O . TYR A 1 328 ? 6.506 -19.332 -13.103 1.00 58.91 328 TYR A O 1
ATOM 2511 N N . ASP A 1 329 ? 4.538 -18.354 -12.678 1.00 59.38 329 ASP A N 1
ATOM 2512 C CA . ASP A 1 329 ? 4.400 -18.783 -11.277 1.00 59.38 329 ASP A CA 1
ATOM 2513 C C . ASP A 1 329 ? 4.275 -20.313 -11.100 1.00 59.38 329 ASP A C 1
ATOM 2515 O O . ASP A 1 329 ? 4.357 -20.838 -9.985 1.00 59.38 329 ASP A O 1
ATOM 2519 N N . LEU A 1 330 ? 4.083 -21.058 -12.197 1.00 55.34 330 LEU A N 1
ATOM 2520 C CA . LEU A 1 330 ? 3.957 -22.520 -12.208 1.00 55.34 330 LEU A CA 1
ATOM 2521 C C . LEU A 1 330 ? 5.297 -23.239 -12.421 1.00 55.34 330 LEU A C 1
ATOM 2523 O O . LEU A 1 330 ? 5.312 -24.440 -12.696 1.00 55.34 330 LEU A O 1
ATOM 2527 N N . ILE A 1 331 ? 6.433 -22.559 -12.259 1.00 60.38 331 ILE A N 1
ATOM 2528 C CA . ILE A 1 331 ? 7.772 -23.154 -12.347 1.00 60.38 331 ILE A CA 1
ATOM 2529 C C . ILE A 1 331 ? 8.436 -23.109 -10.962 1.00 60.38 331 ILE A C 1
ATOM 2531 O O . ILE A 1 331 ? 8.606 -22.047 -10.374 1.00 60.38 331 ILE A O 1
ATOM 2535 N N . LYS A 1 332 ? 8.817 -24.273 -10.410 1.00 47.22 332 LYS A N 1
ATOM 2536 C CA . LYS A 1 332 ? 9.541 -24.377 -9.129 1.00 47.22 332 LYS A CA 1
ATOM 2537 C C . LYS A 1 332 ? 10.963 -24.857 -9.365 1.00 47.22 332 LYS A C 1
ATOM 2539 O O . LYS A 1 332 ? 11.176 -25.900 -9.980 1.00 47.22 332 LYS A O 1
ATOM 2544 N N . ALA A 1 333 ? 11.930 -24.158 -8.791 1.00 51.00 333 ALA A N 1
ATOM 2545 C CA . ALA A 1 333 ? 13.289 -24.669 -8.683 1.00 51.00 333 ALA A CA 1
ATOM 2546 C C . ALA A 1 333 ? 13.353 -25.827 -7.663 1.00 51.00 333 ALA A C 1
ATOM 2548 O O . ALA A 1 333 ? 12.776 -25.741 -6.572 1.00 51.00 333 ALA A O 1
ATOM 2549 N N . LYS A 1 334 ? 14.033 -26.921 -8.020 1.00 54.31 334 LYS A N 1
ATOM 2550 C CA . LYS A 1 334 ? 14.469 -27.991 -7.108 1.00 54.31 334 LYS A CA 1
ATOM 2551 C C . LYS A 1 334 ? 15.992 -27.933 -6.940 1.00 54.31 334 LYS A C 1
ATOM 2553 O O . LYS A 1 334 ? 16.679 -27.307 -7.739 1.00 54.31 334 LYS A O 1
ATOM 2558 N N . SER A 1 335 ? 16.511 -28.586 -5.898 1.00 39.25 335 SER A N 1
ATOM 2559 C CA . SER A 1 335 ? 17.955 -28.671 -5.647 1.00 39.25 335 SER A CA 1
ATOM 2560 C C . SER A 1 335 ? 18.704 -29.262 -6.847 1.00 39.25 335 SER A C 1
ATOM 2562 O O . SER A 1 335 ? 18.250 -30.244 -7.438 1.00 39.25 335 SER A O 1
ATOM 2564 N N . GLY A 1 336 ? 19.860 -28.675 -7.169 1.00 42.88 336 GLY A N 1
ATOM 2565 C CA . GLY A 1 336 ? 20.746 -29.126 -8.247 1.00 42.88 336 GLY A CA 1
ATOM 2566 C C . GLY A 1 336 ? 20.325 -28.679 -9.650 1.00 42.88 336 GLY A C 1
ATOM 2567 O O . GLY A 1 336 ? 20.279 -29.518 -10.541 1.00 42.88 336 GLY A O 1
ATOM 2568 N N . ASP A 1 337 ? 19.977 -27.399 -9.838 1.00 49.19 337 ASP A N 1
ATOM 2569 C CA . ASP A 1 337 ? 19.651 -26.768 -11.138 1.00 49.19 337 ASP A CA 1
ATOM 2570 C C . ASP A 1 337 ? 18.486 -27.371 -11.936 1.00 49.19 337 ASP A C 1
ATOM 2572 O O . ASP A 1 337 ? 18.160 -26.949 -13.047 1.00 49.19 337 ASP A O 1
ATOM 2576 N N . LYS A 1 338 ? 17.767 -28.325 -11.346 1.00 43.09 338 LYS A N 1
ATOM 2577 C CA . LYS A 1 338 ? 16.601 -28.940 -11.970 1.00 43.09 338 LYS A CA 1
ATOM 2578 C C . LYS A 1 338 ? 15.378 -28.060 -11.754 1.00 43.09 338 LYS A C 1
ATOM 2580 O O . LYS A 1 338 ? 14.912 -27.855 -10.631 1.00 43.09 338 LYS A O 1
ATOM 2585 N N . ARG A 1 339 ? 14.810 -27.570 -12.854 1.00 55.97 339 ARG A N 1
ATOM 2586 C CA . ARG A 1 339 ? 13.514 -26.885 -12.860 1.00 55.97 339 ARG A CA 1
ATOM 2587 C C . ARG A 1 339 ? 12.409 -27.922 -12.959 1.00 55.97 339 ARG A C 1
ATOM 2589 O O . ARG A 1 339 ? 12.438 -28.796 -13.819 1.00 55.97 339 ARG A O 1
ATOM 2596 N N . GLN A 1 340 ? 11.421 -27.816 -12.081 1.00 61.84 340 GLN A N 1
ATOM 2597 C CA . GLN A 1 340 ? 10.213 -28.616 -12.171 1.00 61.84 340 GLN A CA 1
ATOM 2598 C C . GLN A 1 340 ? 9.034 -27.697 -12.452 1.00 61.84 340 GLN A C 1
ATOM 2600 O O . GLN A 1 340 ? 8.646 -26.881 -11.612 1.00 61.84 340 GLN A O 1
ATOM 2605 N N . ARG A 1 341 ? 8.425 -27.869 -13.625 1.00 62.72 341 ARG A N 1
ATOM 2606 C CA . ARG A 1 341 ? 7.120 -27.279 -13.898 1.00 62.72 341 ARG A CA 1
ATOM 2607 C C . ARG A 1 341 ? 6.106 -27.904 -12.934 1.00 62.72 341 ARG A C 1
ATOM 2609 O O . ARG A 1 341 ? 5.937 -29.120 -12.902 1.00 62.72 341 ARG A O 1
ATOM 2616 N N . LYS A 1 342 ? 5.497 -27.076 -12.091 1.00 59.72 342 LYS A N 1
ATOM 2617 C CA . LYS A 1 342 ? 4.503 -27.466 -11.085 1.00 59.72 342 LYS A CA 1
ATOM 2618 C C . LYS A 1 342 ? 3.097 -27.622 -11.652 1.00 59.72 342 LYS A C 1
ATOM 2620 O O . LYS A 1 342 ? 2.278 -28.272 -11.016 1.00 59.72 342 LYS A O 1
ATOM 2625 N N . GLY A 1 343 ? 2.819 -27.026 -12.806 1.00 61.97 343 GLY A N 1
ATOM 2626 C CA . GLY A 1 343 ? 1.506 -27.066 -13.435 1.00 61.97 343 GLY A CA 1
ATOM 2627 C C . GLY A 1 343 ? 1.541 -26.492 -14.844 1.00 61.97 343 GLY A C 1
ATOM 2628 O O . GLY A 1 343 ? 2.586 -26.077 -15.335 1.00 61.97 343 GLY A O 1
ATOM 2629 N N . PHE A 1 344 ? 0.402 -26.499 -15.514 1.00 66.44 344 PHE A N 1
ATOM 2630 C CA . PHE A 1 344 ? 0.201 -25.853 -16.805 1.00 66.44 344 PHE A CA 1
ATOM 2631 C C . PHE A 1 344 ? -1.232 -25.331 -16.847 1.00 66.44 344 PHE A C 1
ATOM 2633 O O . PHE A 1 344 ? -2.108 -25.888 -16.183 1.00 66.44 344 PHE A O 1
ATOM 2640 N N . LEU A 1 345 ? -1.463 -24.257 -17.599 1.00 67.62 345 LEU A N 1
ATOM 2641 C CA . LEU A 1 345 ? -2.824 -23.821 -17.885 1.00 67.62 345 LEU A CA 1
ATOM 2642 C C . LEU A 1 345 ? -3.485 -24.842 -18.814 1.00 67.62 345 LEU A C 1
ATOM 2644 O O . LEU A 1 345 ? -2.822 -25.425 -19.673 1.00 67.62 345 LEU A O 1
ATOM 2648 N N . GLY A 1 346 ? -4.780 -25.081 -18.615 1.00 67.31 346 GLY A N 1
ATOM 2649 C CA . GLY A 1 346 ? -5.548 -25.966 -19.484 1.00 67.31 346 GLY A CA 1
ATOM 2650 C C . GLY A 1 346 ? -5.542 -25.474 -20.933 1.00 67.31 346 GLY A C 1
ATOM 2651 O O . GLY A 1 346 ? -5.415 -24.279 -21.192 1.00 67.31 346 GLY A O 1
ATOM 2652 N N . ARG A 1 347 ? -5.693 -26.406 -21.878 1.00 77.12 347 ARG A N 1
ATOM 2653 C CA . ARG A 1 347 ? -5.852 -26.067 -23.298 1.00 77.12 347 ARG A CA 1
ATOM 2654 C C . ARG A 1 347 ? -7.142 -25.258 -23.529 1.00 77.12 347 ARG A C 1
ATOM 2656 O O . ARG A 1 347 ? -8.148 -25.564 -22.878 1.00 77.12 347 ARG A O 1
ATOM 2663 N N . PRO A 1 348 ? -7.154 -24.289 -24.464 1.00 77.25 348 PRO A N 1
ATOM 2664 C CA . PRO A 1 348 ? -8.373 -23.603 -24.871 1.00 77.25 348 PRO A CA 1
ATOM 2665 C C . PRO A 1 348 ? -9.446 -24.586 -25.376 1.00 77.25 348 PRO A C 1
ATOM 2667 O O . PRO A 1 348 ? -9.107 -25.661 -25.885 1.00 77.25 348 PRO A O 1
ATOM 2670 N N . PRO A 1 349 ? -10.742 -24.241 -25.273 1.00 77.12 349 PRO A N 1
ATOM 2671 C CA . PRO A 1 349 ? -11.821 -25.032 -25.860 1.00 77.12 349 PRO A CA 1
ATOM 2672 C C . PRO A 1 349 ? -11.633 -25.254 -27.367 1.00 77.12 349 PRO A C 1
ATOM 2674 O O . PRO A 1 349 ? -11.164 -24.364 -28.076 1.00 77.12 349 PRO A O 1
ATOM 2677 N N . THR A 1 350 ? -12.085 -26.403 -27.880 1.00 80.50 350 THR A N 1
ATOM 2678 C CA . THR A 1 350 ? -11.941 -26.793 -29.298 1.00 80.50 350 THR A CA 1
ATOM 2679 C C . THR A 1 350 ? -12.476 -25.746 -30.273 1.00 80.50 350 THR A C 1
ATOM 2681 O O . THR A 1 350 ? -11.897 -25.553 -31.332 1.00 80.50 350 THR A O 1
ATOM 2684 N N . VAL A 1 351 ? -13.538 -25.019 -29.911 1.00 79.50 351 VAL A N 1
ATOM 2685 C CA . VAL A 1 351 ? -14.085 -23.941 -30.751 1.00 79.50 351 VAL A CA 1
ATOM 2686 C C . VAL A 1 351 ? -13.071 -22.816 -31.007 1.00 79.50 351 VAL A C 1
ATOM 2688 O O . VAL A 1 351 ? -13.012 -22.306 -32.120 1.00 79.50 351 VAL A O 1
ATOM 2691 N N . LEU A 1 352 ? -12.227 -22.475 -30.024 1.00 81.25 352 LEU A N 1
ATOM 2692 C CA . LEU A 1 352 ? -11.168 -21.472 -30.192 1.00 81.25 352 LEU A CA 1
ATOM 2693 C C . LEU A 1 352 ? -9.989 -22.025 -30.996 1.00 81.25 352 LEU A C 1
ATOM 2695 O O . LEU A 1 352 ? -9.409 -21.297 -31.792 1.00 81.25 352 LEU A O 1
ATOM 2699 N N . LEU A 1 353 ? -9.668 -23.312 -30.831 1.00 83.50 353 LEU A N 1
ATOM 2700 C CA . LEU A 1 353 ? -8.622 -23.975 -31.620 1.00 83.50 353 LEU A CA 1
ATOM 2701 C C . LEU A 1 353 ? -9.020 -24.093 -33.100 1.00 83.50 353 LEU A C 1
ATOM 2703 O O . LEU A 1 353 ? -8.201 -23.843 -33.977 1.00 83.50 353 LEU A O 1
ATOM 2707 N N . ASN A 1 354 ? -10.289 -24.388 -33.391 1.00 83.44 354 ASN A N 1
ATOM 2708 C CA . ASN A 1 354 ? -10.809 -24.398 -34.760 1.00 83.44 354 ASN A CA 1
ATOM 2709 C C . ASN A 1 354 ? -10.797 -22.992 -35.380 1.00 83.44 354 ASN A C 1
ATOM 2711 O O . ASN A 1 354 ? -10.467 -22.843 -36.555 1.00 83.44 354 ASN A O 1
ATOM 2715 N N . ALA A 1 355 ? -11.137 -21.961 -34.597 1.00 82.88 355 ALA A N 1
ATOM 2716 C CA . ALA A 1 355 ? -11.045 -20.574 -35.046 1.00 82.88 355 ALA A CA 1
ATOM 2717 C C . ALA A 1 355 ? -9.591 -20.176 -35.349 1.00 82.88 355 ALA A C 1
ATOM 2719 O O . ALA A 1 355 ? -9.337 -19.564 -36.383 1.00 82.88 355 ALA A O 1
ATOM 2720 N N . LEU A 1 356 ? -8.637 -20.581 -34.502 1.00 83.94 356 LEU A N 1
ATOM 2721 C CA . LEU A 1 356 ? -7.208 -20.369 -34.734 1.00 83.94 356 LEU A CA 1
ATOM 2722 C C . LEU A 1 356 ? -6.734 -21.036 -36.031 1.00 83.94 356 LEU A C 1
ATOM 2724 O O . LEU A 1 356 ? -6.119 -20.367 -36.857 1.00 83.94 356 LEU A O 1
ATOM 2728 N N . ALA A 1 357 ? -7.096 -22.303 -36.253 1.00 85.00 357 ALA A N 1
ATOM 2729 C CA . ALA A 1 357 ? -6.757 -23.027 -37.478 1.00 85.00 357 ALA A CA 1
ATOM 2730 C C . ALA A 1 357 ? -7.333 -22.355 -38.740 1.00 85.00 357 ALA A C 1
ATOM 2732 O O . ALA A 1 357 ? -6.670 -22.298 -39.773 1.00 85.00 357 ALA A O 1
ATOM 2733 N N . SER A 1 358 ? -8.548 -21.799 -38.661 1.00 85.62 358 SER A N 1
ATOM 2734 C CA . SER A 1 358 ? -9.137 -21.032 -39.766 1.00 85.62 358 SER A CA 1
ATOM 2735 C C . SER A 1 358 ? -8.363 -19.740 -40.046 1.00 85.62 358 SER A C 1
ATOM 2737 O O . SER A 1 358 ? -8.117 -19.424 -41.206 1.00 85.62 358 SER A O 1
ATOM 2739 N N . ILE A 1 359 ? -7.959 -19.008 -39.001 1.00 82.81 359 ILE A N 1
ATOM 2740 C CA . ILE A 1 359 ? -7.169 -17.773 -39.134 1.00 82.81 359 ILE A CA 1
ATOM 2741 C C . ILE A 1 359 ? -5.789 -18.077 -39.737 1.00 82.81 359 ILE A C 1
ATOM 2743 O O . ILE A 1 359 ? -5.353 -17.356 -40.633 1.00 82.81 359 ILE A O 1
ATOM 2747 N N . GLN A 1 360 ? -5.129 -19.152 -39.292 1.00 81.50 360 GLN A N 1
ATOM 2748 C CA . GLN A 1 360 ? -3.852 -19.618 -39.848 1.00 81.50 360 GLN A CA 1
ATOM 2749 C C . GLN A 1 360 ? -3.991 -19.965 -41.340 1.00 81.50 360 GLN A C 1
ATOM 2751 O O . GLN A 1 360 ? -3.240 -19.444 -42.160 1.00 81.50 360 GLN A O 1
ATOM 2756 N N . ALA A 1 361 ? -5.003 -20.757 -41.714 1.00 84.50 361 ALA A N 1
ATOM 2757 C CA . ALA A 1 361 ? -5.243 -21.137 -43.108 1.00 84.50 361 ALA A CA 1
ATOM 2758 C C . ALA A 1 361 ? -5.552 -19.934 -44.022 1.00 84.50 361 ALA A C 1
ATOM 2760 O O . ALA A 1 361 ? -5.143 -19.909 -45.185 1.00 84.50 361 ALA A O 1
ATOM 2761 N N . ASP A 1 362 ? -6.269 -18.926 -43.517 1.00 82.31 362 ASP A N 1
ATOM 2762 C CA . ASP A 1 362 ? -6.555 -17.697 -44.265 1.00 82.31 362 ASP A CA 1
ATOM 2763 C C . ASP A 1 362 ? -5.322 -16.793 -44.410 1.00 82.31 362 ASP A C 1
ATOM 2765 O O . ASP A 1 362 ? -5.190 -16.109 -45.428 1.00 82.31 362 ASP A O 1
ATOM 2769 N N . HIS A 1 363 ? -4.422 -16.785 -43.423 1.00 78.25 363 HIS A N 1
ATOM 2770 C CA . HIS A 1 363 ? -3.144 -16.075 -43.500 1.00 78.25 363 HIS A CA 1
ATOM 2771 C C . HIS A 1 363 ? -2.212 -16.722 -44.534 1.00 78.25 363 HIS A C 1
ATOM 2773 O O . HIS A 1 363 ? -1.751 -16.036 -45.444 1.00 78.25 363 HIS A O 1
ATOM 2779 N N . GLU A 1 364 ? -2.048 -18.048 -44.489 1.00 77.94 364 GLU A N 1
ATOM 2780 C CA . GLU A 1 364 ? -1.238 -18.817 -45.450 1.00 77.94 364 GLU A CA 1
ATOM 2781 C C . GLU A 1 364 ? -1.743 -18.712 -46.898 1.00 77.94 364 GLU A C 1
ATOM 2783 O O . GLU A 1 364 ? -0.978 -18.870 -47.847 1.00 77.94 364 GLU A O 1
ATOM 2788 N N . ARG A 1 365 ? -3.038 -18.439 -47.097 1.00 75.00 365 ARG A N 1
ATOM 2789 C CA . ARG A 1 365 ? -3.612 -18.184 -48.427 1.00 75.00 365 ARG A CA 1
ATOM 2790 C C . ARG A 1 365 ? -3.339 -16.780 -48.963 1.00 75.00 365 ARG A C 1
ATOM 2792 O O . ARG A 1 365 ? -3.431 -16.589 -50.175 1.00 75.00 365 ARG A O 1
ATOM 2799 N N . LYS A 1 366 ? -3.097 -15.798 -48.092 1.00 60.44 366 LYS A N 1
ATOM 2800 C CA . LYS A 1 366 ? -2.927 -14.384 -48.470 1.00 60.44 366 LYS A CA 1
ATOM 2801 C C . LYS A 1 366 ? -1.474 -14.010 -48.741 1.00 60.44 366 LYS A C 1
ATOM 2803 O O . LYS A 1 366 ? -1.256 -13.129 -49.567 1.00 60.44 366 LYS A O 1
ATOM 2808 N N . ASP A 1 367 ? -0.526 -14.710 -48.127 1.00 52.72 367 ASP A N 1
ATOM 2809 C CA . ASP A 1 367 ? 0.900 -14.583 -48.421 1.00 52.72 367 ASP A CA 1
ATOM 2810 C C . ASP A 1 367 ? 1.356 -15.776 -49.280 1.00 52.72 367 ASP A C 1
ATOM 2812 O O . ASP A 1 367 ? 1.606 -16.859 -48.744 1.00 52.72 367 ASP A O 1
ATOM 2816 N N . PRO A 1 368 ? 1.443 -15.648 -50.621 1.00 45.91 368 PRO A N 1
ATOM 2817 C CA . PRO A 1 368 ? 2.093 -16.681 -51.410 1.00 45.91 368 PRO A CA 1
ATOM 2818 C C . PRO A 1 368 ? 3.578 -16.706 -51.026 1.00 45.91 368 PRO A C 1
ATOM 2820 O O . PRO A 1 368 ? 4.243 -15.671 -51.061 1.00 45.91 368 PRO A O 1
ATOM 2823 N N . LYS A 1 369 ? 4.056 -17.891 -50.630 1.00 46.22 369 LYS A N 1
ATOM 2824 C CA . LYS A 1 369 ? 5.475 -18.179 -50.370 1.00 46.22 369 LYS A CA 1
ATOM 2825 C C . LYS A 1 369 ? 6.403 -17.689 -51.475 1.00 46.22 369 LYS A C 1
ATOM 2827 O O . LYS A 1 369 ? 6.027 -17.832 -52.663 1.00 46.22 369 LYS A O 1
#

Secondary structure (DSSP, 8-state):
--BHHHHHHHHHHHHHH-GGGTTSGGGG--------TTSPPPSSS-BTT-----SHHHHHHHHHHHT-----------SS---SHHHHHHHHHHHHHHTT---HHHHHHHHTTSGGGS-HHHHHHTTTS----SSHHHHHHHHHHHHHTT-SPPEEEEPP--STTTTT--TTTTTT--SEEEE-TT-EEE--S-SBGGGTB-TT-EEEEEEEE--TT--TTT-SS-SEEEEEEPP-SS--SS----SEEEEEETTEEEEEEPPPTT--SHHHHHHHHHHHHHH-TT---------PPP--BGGGTB---TT--------TTS-S---GGGEEE-SSS-EEE---PPPPPHHHHHHHHHHHHHHHHHS--

Organism: Metarhizium guizhouense (strain ARSEF 977) (NCBI:txid1276136)

Radius of gyration: 26.68 Å; chains: 1; bounding box: 59×62×84 Å

pLDDT: mean 75.62, std 14.65, range [27.2, 97.25]